Protein 7XFS (pdb70)

Nearest PDB structures (foldseek):
  7xfs-assembly1_B  TM=1.002E+00  e=1.766E-18  Pseudomonas aeruginosa PAO1
  7w6z-assembly1_A  TM=8.755E-01  e=2.938E-05  Kangiella koreensis DSM 16069
  3id4-assembly1_A  TM=7.770E-01  e=7.722E-06  Escherichia coli K-12
  6al0-assembly1_A  TM=6.757E-01  e=2.245E-04  Aquifex aeolicus VF5
  4c2h-assembly1_B  TM=8.148E-01  e=2.430E-03  Bacillus subtilis subsp. subtilis str. 168

Secondary structure (DSSP, 8-state):
----BEEEE-TTSHHHHTT--TTPEEEEETTEE-SSHHHHHHHHHTTTT--EEEEEEEE-TTS--EEEEEEEESSTTTT-SS--HHHHTTEEE---/----BEEEE-TTSHHHHTT--TTPEEEEETTEE-SSHHHHHHHHHTTTT--EEEEEEEE-TTS--EEEEEEEESSTTTT-SS--HHHHTTEEE---

Radius of gyration: 17.91 Å; Cα contacts (8 Å, |Δi|>4): 426; chains: 2; bounding box: 36×48×32 Å

Solvent-accessible surface area: 10207 Å² total; per-residue (Å²): 105,81,140,0,33,2,18,42,30,49,120,150,18,62,0,35,142,21,35,5,96,46,19,3,25,4,51,17,0,44,56,79,114,14,61,3,30,60,8,2,25,42,16,3,27,151,47,44,28,78,74,21,57,0,68,4,96,0,42,48,129,94,43,133,94,55,34,59,26,84,0,142,0,125,22,10,46,153,69,106,103,29,8,70,10,21,55,40,5,14,10,127,38,118,197,134,112,98,155,2,25,2,29,40,30,21,116,139,18,41,0,37,133,19,30,3,97,62,22,6,27,4,40,8,0,45,60,77,113,10,87,0,11,55,7,2,26,41,15,2,29,153,45,47,33,76,80,38,74,0,67,3,87,0,45,66,180,88,45,129,86,64,38,72,25,84,0,148,5,103,20,10,31,158,77,91,105,37,5,73,8,22,55,42,5,6,6,119,31,134,158,144

B-factor: mean 22.98, std 9.61, range [12.77, 62.47]

Sequence (192 aa):
SVRPVIGSVAPESLAAQAGLEAGQELLAVDGEPVTGWNGVNLQLVRRLGESGTLEVRVQEKGSNVDSTHQVRLDGWLKGEDNPDPIASLGIRPWRPSVRPVIGSVAPESLAAQAGLEAGQELLAVDGEPVTGWNGVNLQLVRRLGESGTLEVRVQEKGSNVDSTHQVRLDGWLKGEDNPDPIASLGIRPWRP

Foldseek 3Di:
DQFWFFQAFAPPFLCVVQPHGGQWTWQAKPPHGDGYVVVVVVSQVVQQQHFDWIWTWTAHHPDRDIDITTRTDDRHNPPPPDDDRQVNRRTDTDDD/DPFWFFQAFAPPFLCVVQPHGGQKTWQDKPPHGDGDVVVVVVSQVVQQQHFDWIWTWIDHHPDRDIDITTRTDDRHNPPPPDDDRCVNRRTDTDDD

InterPro domains:
  IPR001478 PDZ domain [SM00228] (114-186)
  IPR001478 PDZ domain [SM00228] (211-280)
  IPR004387 Peptidase M50, putative membrane-associated zinc metallopeptidase [PTHR42837] (216-450)
  IPR004387 Peptidase M50, putative membrane-associated zinc metallopeptidase [TIGR00054] (2-450)
  IPR008915 Peptidase M50 [PF02163] (10-436)
  IPR036034 PDZ superfamily [G3DSA:2.30.42.10] (125-220)
  IPR036034 PDZ superfamily [G3DSA:2.30.42.10] (221-306)
  IPR036034 PDZ superfamily [SSF50156] (87-181)
  IPR036034 PDZ superfamily [SSF50156] (208-290)
  IPR041489 PDZ domain 6 [PF17820] (129-159)
  IPR041489 PDZ domain 6 [PF17820] (228-278)

Structure (mmCIF, N/CA/C/O backbone):
data_7XFS
#
_entry.id   7XFS
#
_cell.length_a   34.640
_cell.length_b   49.466
_cell.length_c   100.245
_cell.angle_alpha   90.000
_cell.angle_beta   90.000
_cell.angle_gamma   90.000
#
_symmetry.space_group_name_H-M   'P 21 2 21'
#
loop_
_entity.id
_entity.type
_entity.pdbx_description
1 polymer 'Putative zinc metalloprotease PA3649'
2 water water
#
loop_
_atom_site.group_PDB
_atom_site.id
_atom_site.type_symbol
_atom_site.label_atom_id
_atom_site.label_alt_id
_atom_site.label_comp_id
_atom_site.label_asym_id
_atom_site.label_entity_id
_atom_site.label_seq_id
_atom_site.pdbx_PDB_ins_code
_atom_site.Cartn_x
_atom_site.Cartn_y
_atom_site.Cartn_z
_atom_site.occupancy
_atom_site.B_iso_or_equiv
_atom_site.auth_seq_id
_atom_site.auth_comp_id
_atom_site.auth_asym_id
_atom_site.auth_atom_id
_atom_site.pdbx_PDB_model_num
ATOM 1 N N . SER A 1 1 ? 25.29377 7.28712 27.12053 1.000 36.27589 125 SER A N 1
ATOM 2 C CA . SER A 1 1 ? 23.91979 7.46120 27.66110 1.000 35.10742 125 SER A CA 1
ATOM 3 C C . SER A 1 1 ? 23.21729 8.62085 26.96292 1.000 30.83939 125 SER A C 1
ATOM 4 O O . SER A 1 1 ? 23.86886 9.59033 26.56081 1.000 31.59333 125 SER A O 1
ATOM 14 N N . VAL A 1 2 ? 21.89695 8.51730 26.80840 1.000 24.53110 126 VAL A N 1
ATOM 15 C CA . VAL A 1 2 ? 21.11654 9.62113 26.26088 1.000 20.09154 126 VAL A CA 1
ATOM 16 C C . VAL A 1 2 ? 21.12105 10.74325 27.28303 1.000 18.54089 126 VAL A C 1
ATOM 17 O O . VAL A 1 2 ? 20.67145 10.57449 28.42619 1.000 19.67072 126 VAL A O 1
ATOM 30 N N . ARG A 1 3 ? 21.64975 11.88424 26.89165 1.000 18.10300 127 ARG A N 1
ATOM 31 C CA . ARG A 1 3 ? 21.74278 12.98602 27.82886 1.000 18.77026 127 ARG A CA 1
ATOM 32 C C . ARG A 1 3 ? 20.35127 13.43128 28.25810 1.000 17.03876 127 ARG A C 1
ATOM 33 O O . ARG A 1 3 ? 19.42221 13.45982 27.43142 1.000 17.77964 127 ARG A O 1
ATOM 54 N N . PRO A 1 4 ? 20.17278 13.79528 29.54464 1.000 16.17205 128 PRO A N 1
ATOM 55 C CA . PRO A 1 4 ? 18.83930 14.10320 30.07521 1.000 15.52686 128 PRO A CA 1
ATOM 56 C C . PRO A 1 4 ? 18.40891 15.52289 29.75013 1.000 15.21142 128 PRO A C 1
ATOM 57 O O . PRO A 1 4 ? 18.70570 16.46128 30.48469 1.000 16.52723 128 PRO A O 1
ATOM 68 N N . VAL A 1 5 ? 17.70074 15.66339 28.64833 1.000 14.83810 129 VAL A N 1
ATOM 69 C CA . VAL A 1 5 ? 17.18250 16.93489 28.18147 1.000 14.89272 129 VAL A CA 1
ATOM 70 C C . VAL A 1 5 ? 15.69087 16.96905 28.47743 1.000 14.67475 129 VAL A C 1
ATOM 71 O O . VAL A 1 5 ? 14.98239 15.97051 28.32280 1.000 15.00501 129 VAL A O 1
ATOM 84 N N . ILE A 1 6 ? 15.21159 18.12143 28.92424 1.000 14.54655 130 ILE A N 1
ATOM 85 C CA . ILE A 1 6 ? 13.79654 18.31074 29.18307 1.000 14.33981 130 ILE A CA 1
ATOM 86 C C . ILE A 1 6 ? 13.06344 18.41565 27.85168 1.000 14.73877 130 ILE A C 1
ATOM 87 O O . ILE A 1 6 ? 13.36677 19.28705 27.03286 1.000 15.60983 130 ILE A O 1
ATOM 103 N N . GLY A 1 7 ? 12.06762 17.55522 27.65017 1.000 15.57290 131 GLY A N 1
ATOM 104 C CA . GLY A 1 7 ? 11.22481 17.60929 26.46896 1.000 16.37915 131 GLY A CA 1
ATOM 105 C C . GLY A 1 7 ? 10.12221 18.63487 26.57926 1.000 17.09188 131 GLY A C 1
ATOM 106 O O . GLY A 1 7 ? 9.91916 19.45296 25.67598 1.000 19.35047 131 GLY A O 1
ATOM 110 N N . SER A 1 8 ? 9.40610 18.60237 27.69275 1.000 16.17960 132 SER A N 1
ATOM 111 C CA . SER A 1 8 ? 8.32552 19.53389 27.94787 1.000 16.92587 132 SER A CA 1
ATOM 112 C C . SER A 1 8 ? 8.19326 19.77002 29.43638 1.000 15.76403 132 SER A C 1
ATOM 113 O O . SER A 1 8 ? 8.55019 18.91977 30.25394 1.000 15.96194 132 SER A O 1
ATOM 121 N N . VAL A 1 9 ? 7.67280 20.94731 29.76456 1.000 16.00292 133 VAL A N 1
ATOM 122 C CA . VAL A 1 9 ? 7.37917 21.36078 31.12557 1.000 16.69622 133 VAL A CA 1
ATOM 123 C C . VAL A 1 9 ? 5.93382 21.82778 31.16202 1.000 17.61800 133 VAL A C 1
ATOM 124 O O . VAL A 1 9 ? 5.57146 22.78097 30.46354 1.000 19.36737 133 VAL A O 1
ATOM 137 N N . ALA A 1 10 ? 5.11717 21.17555 31.97816 1.000 18.46824 134 ALA A N 1
ATOM 138 C CA . ALA A 1 10 ? 3.71283 21.53419 32.06503 1.000 19.68623 134 ALA A CA 1
ATOM 139 C C . ALA A 1 10 ? 3.55899 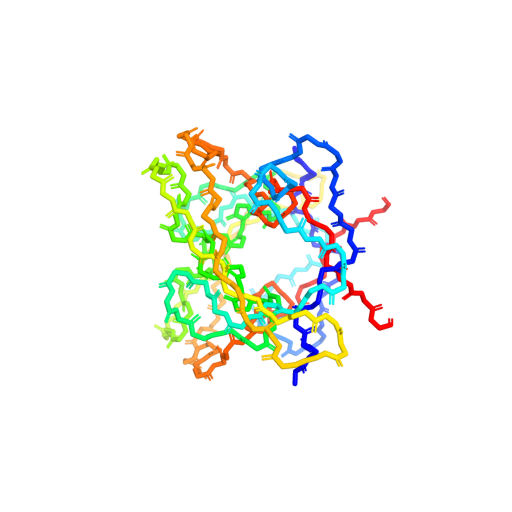22.91160 32.70608 1.000 20.41324 134 ALA A C 1
ATOM 140 O O . ALA A 1 10 ? 4.22376 23.22030 33.69929 1.000 18.97675 134 ALA A O 1
ATOM 147 N N . PRO A 1 11 ? 2.69712 23.76671 32.16406 1.000 25.33231 135 PRO A N 1
ATOM 148 C CA . PRO A 1 11 ? 2.46553 25.07229 32.79169 1.000 27.19539 135 PRO A CA 1
ATOM 149 C C . PRO A 1 11 ? 2.06466 24.93910 34.25643 1.000 25.45211 135 PRO A C 1
ATOM 150 O O . PRO A 1 11 ? 1.32841 24.02887 34.64202 1.000 24.58970 135 PRO A O 1
ATOM 161 N N . GLU A 1 12 ? 2.58494 25.84997 35.08056 1.000 25.41946 136 GLU A N 1
ATOM 162 C CA . GLU A 1 12 ? 2.30328 25.95327 36.51260 1.000 25.16884 136 GLU A CA 1
ATOM 163 C C . GLU A 1 12 ? 2.80807 24.76749 37.32727 1.000 21.75694 136 GLU A C 1
ATOM 164 O O . GLU A 1 12 ? 2.51776 24.68013 38.52708 1.000 22.68296 136 GLU A O 1
ATOM 176 N N . SER A 1 13 ? 3.61471 23.89527 36.73406 1.000 17.97767 137 SER A N 1
ATOM 177 C CA . SER A 1 13 ? 4.17110 22.76502 37.45182 1.000 16.12879 137 SER A CA 1
ATOM 178 C C . SER A 1 13 ? 5.29673 23.21529 38.37895 1.000 15.87725 137 SER A C 1
ATOM 179 O O . SER A 1 13 ? 5.77733 24.34196 38.32209 1.000 16.47629 137 SER A O 1
ATOM 187 N N . LEU A 1 14 ? 5.73546 22.29174 39.23394 1.000 15.64742 138 LEU A N 1
ATOM 188 C CA . LEU A 1 14 ? 6.86365 22.57864 40.11133 1.000 15.75012 138 LEU A CA 1
ATOM 189 C C . LEU A 1 14 ? 8.08288 22.96958 39.28954 1.000 15.35189 138 LEU A C 1
ATOM 190 O O . LEU A 1 14 ? 8.81218 23.90099 39.64834 1.000 15.46307 138 LEU A O 1
ATOM 206 N N . ALA A 1 15 ? 8.32846 22.25357 38.18976 1.000 14.95677 139 ALA A N 1
ATOM 207 C CA . ALA A 1 15 ? 9.46117 22.58089 37.33298 1.000 15.08637 139 ALA A CA 1
ATOM 208 C C . ALA A 1 15 ? 9.29202 23.94964 36.68796 1.000 14.64058 139 ALA A C 1
ATOM 209 O O . ALA A 1 15 ? 10.24028 24.73249 36.64664 1.000 15.08751 139 ALA A O 1
ATOM 216 N N . ALA A 1 16 ? 8.10500 24.25888 36.17454 1.000 14.86211 140 ALA A N 1
ATOM 217 C CA . ALA A 1 16 ? 7.89307 25.55882 35.54843 1.000 15.41257 140 ALA A CA 1
ATOM 218 C C . ALA A 1 16 ? 8.12953 26.67861 36.54346 1.000 15.29084 140 ALA A C 1
ATOM 219 O O . ALA A 1 16 ? 8.78989 27.67866 36.23232 1.000 15.51955 140 ALA A O 1
ATOM 226 N N . GLN A 1 17 ? 7.58597 26.52839 37.75354 1.000 15.54249 141 GLN A N 1
ATOM 227 C CA . GLN A 1 17 ? 7.69613 27.58634 38.74656 1.000 16.36265 141 GLN A CA 1
ATOM 228 C C . GLN A 1 17 ? 9.12218 27.79195 39.19577 1.000 15.64682 141 GLN A C 1
ATOM 229 O O . GLN A 1 17 ? 9.45898 28.88364 39.65154 1.000 16.55721 141 GLN A O 1
ATOM 243 N N . ALA A 1 18 ? 9.96498 26.78376 39.03585 1.000 15.15186 142 ALA A N 1
ATOM 244 C CA . ALA A 1 18 ? 11.37393 26.87717 39.36547 1.000 15.29017 142 ALA A CA 1
ATOM 245 C C . ALA A 1 18 ? 12.23281 27.37421 38.21002 1.000 14.98286 142 ALA A C 1
ATOM 246 O O . ALA A 1 18 ? 13.45337 27.46999 38.37351 1.000 16.07383 142 ALA A O 1
ATOM 253 N N . GLY A 1 19 ? 11.64223 27.67727 37.05774 1.000 14.38516 143 GLY A N 1
ATOM 254 C CA . GLY A 1 19 ? 12.39734 28.17292 35.92835 1.000 15.35103 143 GLY A CA 1
ATOM 255 C C . GLY A 1 19 ? 12.98352 27.12949 35.01185 1.000 15.28976 143 GLY A C 1
ATOM 256 O O . GLY A 1 19 ? 13.78954 27.47977 34.14355 1.000 16.27961 143 GLY A O 1
ATOM 260 N N . LEU A 1 20 ? 12.62106 25.86531 35.17425 1.000 14.43471 144 LEU A N 1
ATOM 261 C CA . LEU A 1 20 ? 13.09605 24.85064 34.25650 1.000 14.58754 144 LEU A CA 1
ATOM 262 C C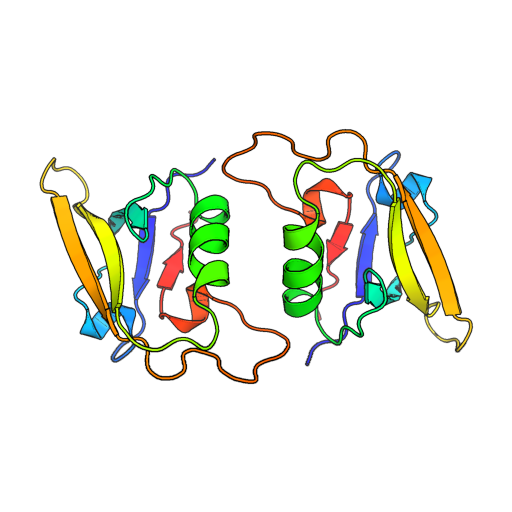 . LEU A 1 20 ? 12.29515 24.91248 32.96215 1.000 15.43911 144 LEU A C 1
ATOM 263 O O . LEU A 1 20 ? 11.11286 25.26822 32.96518 1.000 16.44313 144 LEU A O 1
ATOM 279 N N . GLU A 1 21 ? 12.97139 24.61856 31.85060 1.000 15.19852 145 GLU A N 1
ATOM 280 C CA . GLU A 1 21 ? 12.40342 24.82310 30.53081 1.000 16.15088 145 GLU A CA 1
ATOM 281 C C . GLU A 1 21 ? 12.78418 23.69794 29.58394 1.000 15.35780 145 GLU A C 1
ATOM 282 O O . GLU A 1 21 ? 13.85277 23.09720 29.68862 1.000 15.61121 145 GLU A O 1
ATOM 294 N N . ALA A 1 22 ? 11.91553 23.46373 28.61314 1.000 16.92143 146 ALA A N 1
ATOM 295 C CA . ALA A 1 22 ? 12.23810 22.53161 27.55193 1.000 17.33200 146 ALA A CA 1
ATOM 296 C C . ALA A 1 22 ? 13.55582 22.91907 26.89388 1.000 17.14307 146 ALA A C 1
ATOM 297 O O . ALA A 1 22 ? 13.82036 24.09631 26.62787 1.000 20.00243 146 ALA A O 1
ATOM 304 N N . GLY A 1 23 ? 14.36790 21.92128 26.59333 1.000 16.62649 147 GLY A N 1
ATOM 305 C CA . GLY A 1 23 ? 15.63229 22.12041 25.94027 1.000 17.31321 147 GLY A CA 1
ATOM 306 C C . GLY A 1 23 ? 16.81016 22.19326 26.88241 1.000 16.65376 147 GLY A C 1
ATOM 307 O O . GLY A 1 23 ? 17.94771 22.02935 26.44168 1.000 18.26102 147 GLY A O 1
ATOM 311 N N . GLN A 1 24 ? 16.57609 22.43051 28.16154 1.000 15.65984 148 GLN A N 1
ATOM 312 C CA . GLN A 1 24 ? 17.66994 22.42090 29.11943 1.000 15.15581 148 GLN A CA 1
ATOM 313 C C . GLN A 1 24 ? 18.12298 20.98753 29.35908 1.000 14.68702 148 GLN A C 1
ATOM 314 O O . GLN A 1 24 ? 17.31809 20.05629 29.38283 1.000 15.75171 148 GLN A O 1
ATOM 328 N N . GLU A 1 25 ? 19.42070 20.82882 29.54599 1.000 14.85344 149 GLU A N 1
ATOM 329 C CA . GLU A 1 25 ? 20.04537 19.56033 29.86233 1.000 15.09640 149 GLU A CA 1
ATOM 330 C C . GLU A 1 25 ? 20.38859 19.50859 31.34314 1.000 14.55293 149 GLU A C 1
ATOM 331 O O . GLU A 1 25 ? 21.12604 20.35561 31.85054 1.000 15.58987 149 GLU A O 1
ATOM 343 N N . LEU A 1 26 ? 19.88896 18.49730 32.03090 1.000 14.02860 150 LEU A N 1
ATOM 344 C CA . LEU A 1 26 ? 20.24997 18.32806 33.42848 1.000 14.16148 150 LEU A CA 1
ATOM 345 C C . LEU A 1 26 ? 21.70132 17.88849 33.54827 1.000 14.23711 150 LEU A C 1
ATOM 346 O O . LEU A 1 26 ? 22.16156 16.99956 32.82497 1.000 15.49437 150 LEU A O 1
ATOM 362 N N . LEU A 1 27 ? 22.40650 18.51824 34.48764 1.000 14.38253 151 LEU A N 1
ATOM 363 C CA . LEU A 1 27 ? 23.77728 18.17619 34.81217 1.000 15.13776 151 LEU A CA 1
ATOM 364 C C . LEU A 1 27 ? 23.93806 17.55003 36.17717 1.000 14.61614 151 LEU A C 1
ATOM 365 O O . LEU A 1 27 ? 24.82255 16.70742 36.35710 1.000 14.93616 151 LEU A O 1
ATOM 381 N N . ALA A 1 28 ? 23.12977 17.96384 37.14901 1.000 14.30358 152 ALA A N 1
ATOM 382 C CA . ALA A 1 28 ? 23.25487 17.43768 38.49532 1.000 14.46722 152 ALA A CA 1
ATOM 383 C C . ALA A 1 28 ? 21.92111 17.60851 39.19343 1.000 14.03385 152 ALA A C 1
ATOM 384 O O . ALA A 1 28 ? 21.16525 18.53307 38.89956 1.000 15.23755 152 ALA A O 1
ATOM 391 N N . VAL A 1 29 ? 21.65246 16.70818 40.12355 1.000 13.69437 153 VAL A N 1
ATOM 392 C CA . VAL A 1 29 ? 20.46489 16.79323 40.96594 1.000 13.80588 153 VAL A CA 1
ATOM 393 C C . VAL A 1 29 ? 20.90726 16.63503 42.40708 1.000 13.50525 153 VAL A C 1
ATOM 394 O O . VAL A 1 29 ? 21.57338 15.66177 42.74378 1.000 14.21913 153 VAL A O 1
ATOM 407 N N . ASP A 1 30 ? 20.58414 17.60999 43.24800 1.000 13.70207 154 ASP A N 1
ATOM 408 C CA . ASP A 1 30 ? 20.98074 17.58946 44.65310 1.000 14.61485 154 ASP A CA 1
ATOM 409 C C . ASP A 1 30 ? 22.48758 17.39271 44.78471 1.000 14.55264 154 ASP A C 1
ATOM 410 O O . ASP A 1 30 ? 22.98085 16.73079 45.69558 1.000 15.10731 154 ASP A O 1
ATOM 419 N N . GLY A 1 31 ? 23.22299 18.03229 43.86848 1.000 15.26402 155 GLY A N 1
ATOM 420 C CA . GLY A 1 31 ? 24.65270 18.08469 43.93940 1.000 16.02672 155 GLY A CA 1
ATOM 421 C C . GLY A 1 31 ? 25.37167 16.93519 43.28384 1.000 17.53168 155 GLY A C 1
ATOM 422 O O . GLY A 1 31 ? 26.59807 16.99812 43.15385 1.000 21.61661 155 GLY A O 1
ATOM 426 N N . GLU A 1 32 ? 24.66437 15.90482 42.84564 1.000 16.19304 156 GLU A N 1
ATOM 427 C CA . GLU A 1 32 ? 25.30055 14.74156 42.27186 1.000 17.42837 156 GLU A CA 1
ATOM 428 C C . GLU A 1 32 ? 25.12510 14.70769 40.76872 1.000 16.08010 156 GLU A C 1
ATOM 429 O O . GLU A 1 32 ? 24.02439 14.93985 40.25149 1.000 15.17304 156 GLU A O 1
ATOM 441 N N . PRO A 1 33 ? 26.19877 14.44012 40.03873 1.000 16.46314 157 PRO A N 1
ATOM 442 C CA . PRO A 1 33 ? 26.12618 14.48715 38.58056 1.000 16.57835 157 PRO A CA 1
ATOM 443 C C . PRO A 1 33 ? 25.17447 13.43577 38.04655 1.000 15.77282 157 PRO A C 1
ATOM 444 O O . PRO A 1 33 ? 25.09383 12.31817 38.56140 1.000 16.68470 157 PRO A O 1
ATOM 455 N N . VAL A 1 34 ? 24.48629 13.80315 36.97972 1.000 15.29716 158 VAL A N 1
ATOM 456 C CA . VAL A 1 34 ? 23.62417 12.89222 36.25442 1.000 15.67748 158 VAL A CA 1
ATOM 457 C C . VAL A 1 34 ? 23.99948 12.93152 34.78386 1.000 15.93461 158 VAL A C 1
ATOM 458 O O . VAL A 1 34 ? 24.42374 13.96092 34.25212 1.000 17.23560 158 VAL A O 1
ATOM 471 N N . THR A 1 35 ? 23.84436 11.78034 34.13713 1.000 14.78435 159 THR A N 1
ATOM 472 C CA . THR A 1 35 ? 24.11855 11.63448 32.72072 1.000 14.94413 159 THR A CA 1
ATOM 473 C C . THR A 1 35 ? 22.97788 10.96998 31.96711 1.000 14.98962 159 THR A C 1
ATOM 474 O O . THR A 1 35 ? 23.11737 10.71558 30.76827 1.000 15.45613 159 THR A O 1
ATOM 485 N N . GLY A 1 36 ? 21.85777 10.69946 32.63107 1.000 14.73227 160 GLY A N 1
ATOM 486 C CA . GLY A 1 36 ? 20.68334 10.14239 31.99462 1.000 14.07990 160 GLY A CA 1
ATOM 487 C C . GLY A 1 36 ? 19.49935 10.27413 32.91870 1.000 13.79989 160 GLY A C 1
ATOM 488 O O . GLY A 1 36 ? 19.65457 10.51187 34.12003 1.000 13.84452 160 GLY A O 1
ATOM 492 N N . TRP A 1 37 ? 18.30258 10.12899 32.34714 1.000 14.04491 161 TRP A N 1
ATOM 493 C CA . TRP A 1 37 ? 17.08261 10.26185 33.13895 1.000 13.52523 161 TRP A CA 1
ATOM 494 C C . TRP A 1 37 ? 16.95827 9.16056 34.18103 1.000 13.64134 161 TRP A C 1
ATOM 495 O O . TRP A 1 37 ? 16.35936 9.38556 35.23419 1.000 13.87850 161 TRP A O 1
ATOM 516 N N . ASN A 1 38 ? 17.52111 7.98006 33.92810 1.000 13.82006 162 ASN A N 1
ATOM 517 C CA . ASN A 1 38 ? 17.45055 6.93076 34.93919 1.000 14.00756 162 ASN A CA 1
ATOM 518 C C . ASN A 1 38 ? 18.23068 7.31989 36.18812 1.000 13.67553 162 ASN A C 1
ATOM 519 O O . ASN A 1 38 ? 17.77420 7.07257 37.30799 1.000 14.40909 162 ASN A O 1
ATOM 530 N N . GLY A 1 39 ? 19.39475 7.94297 36.01757 1.000 13.67469 163 GLY A N 1
ATOM 531 C CA . GLY A 1 39 ? 20.13158 8.42670 37.17051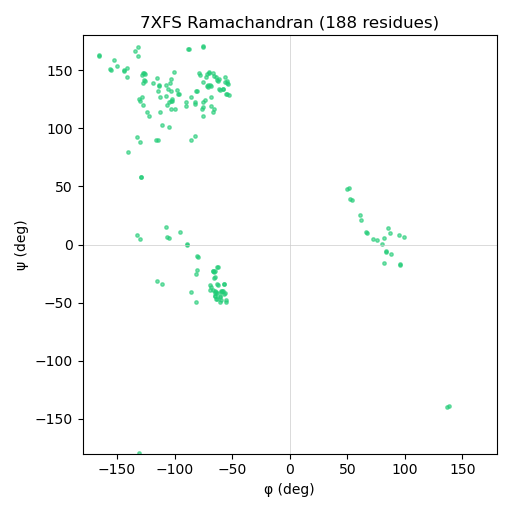 1.000 13.84152 163 GLY A CA 1
ATOM 532 C C . GLY A 1 39 ? 19.45047 9.59858 37.84385 1.000 13.57131 163 GLY A C 1
ATOM 533 O O . GLY A 1 39 ? 19.51942 9.74382 39.06776 1.000 14.24306 163 GLY A O 1
ATOM 537 N N . VAL A 1 40 ? 18.79961 10.46398 37.06306 1.000 13.23598 164 VAL A N 1
ATOM 538 C CA . VAL A 1 40 ? 17.96989 11.50702 37.65272 1.000 13.08900 164 VAL A CA 1
ATOM 539 C C . VAL A 1 40 ? 16.93895 10.87750 38.57840 1.000 13.37025 164 VAL A C 1
ATOM 540 O O . VAL A 1 40 ? 16.73321 11.34366 39.70303 1.000 13.50762 164 VAL A O 1
ATOM 553 N N . ASN A 1 41 ? 16.25962 9.83720 38.10727 1.000 13.27414 165 ASN A N 1
ATOM 554 C CA . ASN A 1 41 ? 15.21134 9.23037 38.91343 1.000 13.55616 165 ASN A CA 1
ATOM 555 C C . ASN A 1 41 ? 15.75049 8.72622 40.24022 1.000 13.97723 165 ASN A C 1
ATOM 556 O O . ASN A 1 41 ? 15.09423 8.88272 41.27622 1.000 14.17880 165 ASN A O 1
ATOM 567 N N . LEU A 1 42 ? 16.94491 8.12930 40.25110 1.000 14.00495 166 LEU A N 1
ATOM 568 C CA . LEU A 1 42 ? 17.50306 7.66060 41.51725 1.000 14.25525 166 LEU A CA 1
ATOM 569 C C . LEU A 1 42 ? 17.67735 8.80690 42.50454 1.000 14.20609 166 LEU A C 1
ATOM 570 O O . LEU A 1 42 ? 17.45238 8.64011 43.70472 1.000 15.95128 166 LEU A O 1
ATOM 586 N N . GLN A 1 43 ? 18.11157 9.97220 42.02576 1.000 13.45473 167 GLN A N 1
ATOM 587 C CA . GLN A 1 43 ? 18.24664 11.11375 42.92175 1.000 13.78906 167 GLN A CA 1
ATOM 588 C C . GLN A 1 43 ? 16.88533 11.62228 43.39208 1.000 13.67909 167 GLN A C 1
ATOM 589 O O . GLN A 1 43 ? 16.72615 11.99389 44.56073 1.000 14.76910 167 GLN A O 1
ATOM 603 N N . LEU A 1 44 ? 15.87905 11.63617 42.50522 1.000 13.49770 168 LEU A N 1
ATOM 604 C CA . LEU A 1 44 ? 14.55426 12.10632 42.89788 1.000 13.36136 168 LEU A CA 1
ATOM 605 C C . LEU A 1 44 ? 13.93790 11.23461 43.97741 1.000 13.36482 168 LEU A C 1
ATOM 606 O O . LEU A 1 44 ? 13.32310 11.74849 44.91033 1.000 14.07896 168 LEU A O 1
ATOM 622 N N . VAL A 1 45 ? 14.08612 9.91143 43.85636 1.000 13.68840 169 VAL A N 1
ATOM 623 C CA . VAL A 1 45 ? 13.46981 8.99380 44.80834 1.000 14.72017 169 VAL A CA 1
ATOM 624 C C . VAL A 1 45 ? 13.90787 9.29049 46.22974 1.000 14.91668 169 VAL A C 1
ATOM 625 O O . VAL A 1 45 ? 13.12690 9.10942 47.17774 1.000 15.63466 169 VAL A O 1
ATOM 638 N N . ARG A 1 46 ? 15.14833 9.74198 46.40515 1.000 14.45877 170 ARG A N 1
ATOM 639 C CA . ARG A 1 46 ? 15.68468 10.00472 47.73171 1.000 14.88386 170 ARG A CA 1
ATOM 640 C C . ARG A 1 46 ? 14.93617 11.09927 48.46184 1.000 14.96654 170 ARG A C 1
ATOM 641 O O . ARG A 1 46 ? 15.04162 11.18307 49.68903 1.000 16.58286 170 ARG A O 1
ATOM 662 N N . ARG A 1 47 ? 14.19628 11.94636 47.74744 1.000 14.27960 171 ARG A N 1
ATOM 663 C CA . ARG A 1 47 ? 13.51537 13.08277 48.35019 1.000 14.56914 171 ARG A CA 1
ATOM 664 C C . ARG A 1 47 ? 12.00959 12.87954 48.48917 1.000 14.25393 171 ARG A C 1
ATOM 665 O O . ARG A 1 47 ? 11.30997 13.80705 48.89434 1.000 14.43589 171 ARG A O 1
ATOM 686 N N . LEU A 1 48 ? 11.48880 11.69940 48.17358 1.000 14.69176 172 LEU A N 1
ATOM 687 C CA . LEU A 1 48 ? 10.04880 11.49700 48.21308 1.000 14.93892 172 LEU A CA 1
ATOM 688 C C . LEU A 1 48 ? 9.49794 11.79249 49.60622 1.000 15.02260 172 LEU A C 1
ATOM 689 O O . LEU A 1 48 ? 10.03407 11.33791 50.62482 1.000 15.89419 172 LEU A O 1
ATOM 705 N N . GLY A 1 49 ? 8.40064 12.54457 49.63832 1.000 15.00718 173 GLY A N 1
ATOM 706 C CA . GLY A 1 49 ? 7.73892 12.91620 50.86715 1.000 16.04854 173 GLY A CA 1
ATOM 707 C C . GLY A 1 49 ? 8.31599 14.12040 51.57741 1.000 15.43883 173 GLY A C 1
ATOM 708 O O . GLY A 1 49 ? 7.73449 14.56759 52.57418 1.000 16.99910 173 GLY A O 1
ATOM 712 N N . GLU A 1 50 ? 9.42775 14.66037 51.10147 1.000 14.51211 174 GLU A N 1
ATOM 713 C CA . GLU A 1 50 ? 10.15586 15.67692 51.83435 1.000 14.43907 174 GLU A CA 1
ATOM 714 C C . GLU A 1 50 ? 9.66230 17.07722 51.51154 1.000 14.51669 174 GLU A C 1
ATOM 715 O O . GLU A 1 50 ? 8.87972 17.31514 50.58613 1.000 15.17860 174 GLU A O 1
ATOM 727 N N . SER A 1 51 ? 10.13754 18.00651 52.33338 1.000 14.98357 175 SER A N 1
ATOM 728 C CA . SER A 1 51 ? 9.96994 19.43554 52.11753 1.000 15.78683 175 SER A CA 1
ATOM 729 C C . SER A 1 51 ? 11.33385 20.10100 52.13800 1.000 15.63936 175 SER A C 1
ATOM 730 O O . SER A 1 51 ? 12.24007 19.68247 52.86676 1.000 17.56158 175 SER A O 1
ATOM 738 N N . GLY A 1 52 ? 11.45937 21.14265 51.33128 1.000 15.55118 176 GLY A N 1
ATOM 739 C CA . GLY A 1 52 ? 12.69798 21.86582 51.17386 1.000 16.26137 176 GLY A CA 1
ATOM 740 C C . GLY A 1 52 ? 12.88298 22.17507 49.70877 1.000 16.56068 176 GLY A C 1
ATOM 741 O O . GLY A 1 52 ? 11.92047 22.52945 49.01245 1.000 17.55457 176 GLY A O 1
ATOM 745 N N . THR A 1 53 ? 14.10604 22.03569 49.22748 1.000 17.21005 177 THR A N 1
ATOM 746 C CA . THR A 1 53 ? 14.41158 22.31615 47.83976 1.000 19.39335 177 THR A CA 1
ATOM 747 C C . THR A 1 53 ? 15.11731 21.14043 47.20350 1.000 17.48618 177 THR A C 1
ATOM 748 O O . THR A 1 53 ? 15.97603 20.49324 47.81589 1.000 17.51775 177 THR A O 1
ATOM 759 N N . LEU A 1 54 ? 14.71571 20.88190 45.97019 1.000 16.84098 178 LEU A N 1
ATOM 760 C CA . LEU A 1 54 ? 15.37859 19.95726 45.07900 1.000 16.01440 178 LEU A CA 1
ATOM 761 C C . LEU A 1 54 ? 16.23960 20.79975 44.14801 1.000 14.93743 178 LEU A C 1
ATOM 762 O O . LEU A 1 54 ? 15.72171 21.62532 43.39865 1.000 15.81695 178 LEU A O 1
ATOM 778 N N . GLU A 1 55 ? 17.54870 20.61080 44.21182 1.000 14.40688 179 GLU A N 1
ATOM 779 C CA . GLU A 1 55 ? 18.47580 21.43015 43.44406 1.000 15.45746 179 GLU A CA 1
ATOM 780 C C . GLU A 1 55 ? 18.69868 20.77389 42.09214 1.000 15.74636 179 GLU A C 1
ATOM 781 O O . GLU A 1 55 ? 19.18628 19.65079 42.02208 1.000 18.95925 179 GLU A O 1
ATOM 793 N N . VAL A 1 56 ? 18.36426 21.46814 41.02596 1.000 14.68882 180 VAL A N 1
ATOM 794 C CA . VAL A 1 56 ? 18.49850 20.93823 39.68315 1.000 14.68985 180 VAL A CA 1
ATOM 795 C C . VAL A 1 56 ? 19.39746 21.88621 38.91085 1.000 14.85414 180 VAL A C 1
ATOM 796 O O . VAL A 1 56 ? 19.01639 23.02456 38.62221 1.000 15.49296 180 VAL A O 1
ATOM 809 N N . ARG A 1 57 ? 20.59969 21.42680 38.58713 1.000 14.38818 181 ARG A N 1
ATOM 810 C CA . ARG A 1 57 ? 21.55507 22.20491 37.81510 1.000 15.16975 181 ARG A CA 1
ATOM 811 C C . ARG A 1 57 ? 21.44252 21.79894 36.35919 1.000 14.83030 181 ARG A C 1
ATOM 812 O O . ARG A 1 57 ? 21.46948 20.60746 36.04274 1.000 15.23432 181 ARG A O 1
ATOM 833 N N . VAL A 1 58 ? 21.30367 22.78702 35.47672 1.000 14.60556 182 VAL A N 1
ATOM 834 C CA . VAL A 1 58 ? 21.07892 22.55233 34.06138 1.000 15.40195 182 VAL A CA 1
ATOM 835 C C . VAL A 1 58 ? 22.02871 23.39461 33.23586 1.000 16.79269 182 VAL A C 1
ATOM 836 O O . VAL A 1 58 ? 22.58921 24.38679 33.69986 1.000 16.80304 182 VAL A O 1
ATOM 849 N N . GLN A 1 59 ? 22.16155 22.99614 31.97734 1.00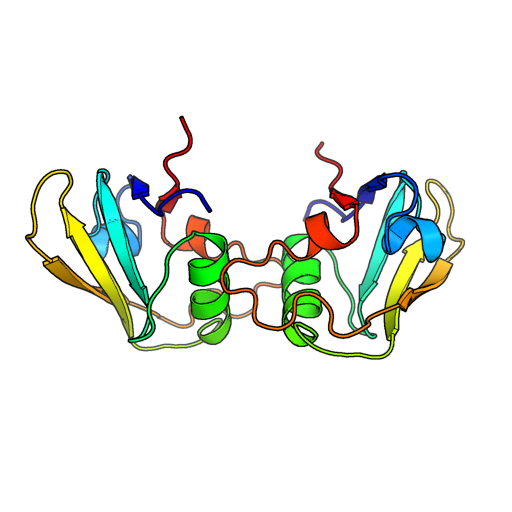0 18.47951 183 GLN A N 1
ATOM 850 C CA . GLN A 1 59 ? 22.83080 23.77738 30.95757 1.000 18.57073 183 GLN A CA 1
ATOM 851 C C . GLN A 1 59 ? 21.78556 24.20012 29.93957 1.000 17.65382 183 GLN A C 1
ATOM 852 O O . GLN A 1 59 ? 20.93803 23.39871 29.54428 1.000 17.09693 183 GLN A O 1
ATOM 866 N N . GLU A 1 60 ? 21.83845 25.45789 29.52405 1.000 20.13866 184 GLU A N 1
ATOM 867 C CA . GLU A 1 60 ? 20.93863 25.94716 28.48541 1.000 24.05721 184 GLU A CA 1
ATOM 868 C C . GLU A 1 60 ? 21.22541 25.27858 27.14614 1.000 24.24614 184 GLU A C 1
ATOM 869 O O . GLU A 1 60 ? 22.36114 24.94724 26.82856 1.000 22.89967 184 GLU A O 1
ATOM 881 N N . LYS A 1 61 ? 20.17895 25.08449 26.34223 1.000 26.98184 185 LYS A N 1
ATOM 882 C CA . LYS A 1 61 ? 20.37066 24.41238 25.06275 1.000 29.93355 185 LYS A CA 1
ATOM 883 C C . LYS A 1 61 ? 21.32474 25.21702 24.18683 1.000 29.04737 185 LYS A C 1
ATOM 884 O O . LYS A 1 61 ? 21.21715 26.44125 24.08710 1.000 30.82422 185 LYS A O 1
ATOM 903 N N . GLY A 1 62 ? 22.28442 24.52587 23.58624 1.000 29.35381 186 GLY A N 1
ATOM 904 C CA . GLY A 1 62 ? 23.19569 25.18018 22.68195 1.000 28.95424 186 GLY A CA 1
ATOM 905 C C . GLY A 1 62 ? 24.20386 26.09162 23.33291 1.000 25.49114 186 GLY A C 1
ATOM 906 O O . GLY A 1 62 ? 24.94990 26.75311 22.61424 1.000 23.92413 186 GLY A O 1
ATOM 910 N N . SER A 1 63 ? 24.26798 26.16499 24.66106 1.000 24.29820 187 SER A N 1
ATOM 911 C CA . SER A 1 63 ? 25.25228 27.03997 25.28633 1.000 23.43321 187 SER A CA 1
ATOM 912 C C . SER A 1 63 ? 26.01599 26.29552 26.37148 1.000 22.37415 187 SER A C 1
ATOM 913 O O . SER A 1 63 ? 25.79543 25.10671 26.60714 1.000 22.09924 187 SER A O 1
ATOM 921 N N . ASN A 1 64 ? 26.93389 27.01597 27.02727 1.000 22.74124 188 ASN A N 1
ATOM 922 C CA . ASN A 1 64 ? 27.57477 26.53677 28.24915 1.000 25.05371 188 ASN A CA 1
ATOM 923 C C . ASN A 1 64 ? 27.09502 27.27095 29.49581 1.000 24.59348 188 ASN A C 1
ATOM 924 O O . ASN A 1 64 ? 27.74867 27.19458 30.55088 1.000 26.38781 188 ASN A O 1
ATOM 935 N N . VAL A 1 65 ? 25.98800 27.99517 29.40901 1.000 24.83053 189 VAL A N 1
ATOM 936 C CA . VAL A 1 65 ? 25.46306 28.70297 30.56698 1.000 25.26607 189 VAL A CA 1
ATOM 937 C C . VAL A 1 65 ? 24.79250 27.67971 31.47328 1.000 23.68110 189 VAL A C 1
ATOM 938 O O . VAL A 1 65 ? 23.80479 27.04670 31.08827 1.000 23.74731 189 VAL A O 1
ATOM 951 N N . ASP A 1 66 ? 25.33545 27.51516 32.67739 1.000 22.77726 190 ASP A N 1
ATOM 952 C CA . ASP A 1 66 ? 24.76428 26.60782 33.65912 1.000 22.73459 190 ASP A CA 1
ATOM 953 C C . ASP A 1 66 ? 24.00939 27.43100 34.69404 1.000 22.51974 190 ASP A C 1
ATOM 954 O O . ASP A 1 66 ? 24.43332 28.53189 35.05866 1.000 24.00251 190 ASP A O 1
ATOM 963 N N . SER A 1 67 ? 22.88011 26.89725 35.15171 1.000 20.83953 191 SER A N 1
ATOM 964 C CA . SER A 1 67 ? 22.03600 27.55302 36.13741 1.000 20.84387 191 SER A CA 1
ATOM 965 C C . SER A 1 67 ? 21.49536 26.50721 37.09696 1.000 18.70081 191 SER A C 1
ATOM 966 O O . SER A 1 67 ? 21.19297 25.38185 36.69459 1.000 17.68623 191 SER A O 1
ATOM 974 N N . THR A 1 68 ? 21.37144 26.88616 38.36039 1.000 19.94421 192 THR A N 1
ATOM 975 C CA . THR A 1 68 ? 20.83826 25.99996 39.37665 1.000 19.99005 192 THR A CA 1
ATOM 976 C C . THR A 1 68 ? 19.45208 26.48071 39.75300 1.000 18.10190 192 THR A C 1
ATOM 977 O O . THR A 1 68 ? 19.26269 27.65302 40.09829 1.000 20.04205 192 THR A O 1
ATOM 988 N N . HIS A 1 69 ? 18.50117 25.56342 39.70412 1.000 15.89804 193 HIS A N 1
ATOM 989 C CA . HIS A 1 69 ? 17.10395 25.84486 39.95689 1.000 16.10512 193 HIS A CA 1
ATOM 990 C C . HIS A 1 69 ? 16.68633 25.13154 41.22188 1.000 16.90668 193 HIS A C 1
ATOM 991 O O . HIS A 1 69 ? 17.07829 23.99336 41.45773 1.000 19.16577 193 HIS A O 1
ATOM 1005 N N . GLN A 1 70 ? 15.92875 25.81831 42.04935 1.000 16.94851 194 GLN A N 1
ATOM 1006 C CA . GLN A 1 70 ? 15.47901 25.26784 43.32253 1.000 17.89424 194 GLN A CA 1
ATOM 1007 C C . GLN A 1 70 ? 14.00478 24.91116 43.16556 1.000 17.18500 194 GLN A C 1
ATOM 1008 O O . GLN A 1 70 ? 13.13429 25.77545 43.20968 1.000 19.34131 194 GLN A O 1
ATOM 1022 N N . VAL A 1 71 ? 13.72600 23.64116 42.96290 1.000 16.02017 195 VAL A N 1
ATOM 1023 C CA . VAL A 1 71 ? 12.35662 23.15848 42.85482 1.000 16.08532 195 VAL A CA 1
ATOM 1024 C C . VAL A 1 71 ? 11.80061 23.00136 44.26445 1.000 17.17135 195 VAL A C 1
ATOM 1025 O O . VAL A 1 71 ? 12.44918 22.42405 45.14991 1.000 18.03807 195 VAL A O 1
ATOM 1038 N N . ARG A 1 72 ? 10.59960 23.53203 44.47792 1.000 17.48878 196 ARG A N 1
ATOM 1039 C CA . ARG A 1 72 ? 10.00362 23.57044 45.80642 1.000 19.84804 196 ARG A CA 1
ATOM 1040 C C . ARG A 1 72 ? 9.34054 22.24290 46.14451 1.000 18.80314 196 ARG A C 1
ATOM 1041 O O . ARG A 1 72 ? 8.42045 21.80485 45.44540 1.000 21.64453 196 ARG A O 1
ATOM 1062 N N . LEU A 1 73 ? 9.79531 21.61805 47.22742 1.000 16.80101 197 LEU A N 1
ATOM 1063 C CA . LEU A 1 73 ? 9.19180 20.41106 47.76434 1.000 16.14640 197 LEU A CA 1
ATOM 1064 C C . LEU A 1 73 ? 8.35379 20.79105 48.97844 1.000 16.39751 197 LEU A C 1
ATOM 1065 O O . LEU A 1 73 ? 8.86025 21.38726 49.94184 1.000 16.38574 197 LEU A O 1
ATOM 1081 N N . ASP A 1 74 ? 7.07234 20.44311 48.93971 1.000 17.21846 198 ASP A N 1
ATOM 1082 C CA . ASP A 1 74 ? 6.16093 20.67585 50.06142 1.000 18.91444 198 ASP A CA 1
ATOM 1083 C C . ASP A 1 74 ? 5.41998 19.35481 50.25979 1.000 18.79993 198 ASP A C 1
ATOM 1084 O O . ASP A 1 74 ? 4.40127 19.10129 49.61346 1.000 20.17415 198 ASP A O 1
ATOM 1093 N N . GLY A 1 75 ? 5.94750 18.50926 51.14439 1.000 17.71355 199 GLY A N 1
ATOM 1094 C CA . GLY A 1 75 ? 5.39705 17.17883 51.31716 1.000 18.66249 199 GLY A CA 1
ATOM 1095 C C . GLY A 1 75 ? 5.23667 16.47951 49.98684 1.000 18.28218 199 GLY A C 1
ATOM 1096 O O . GLY A 1 75 ? 4.19632 15.88704 49.70742 1.000 18.92648 199 GLY A O 1
ATOM 1100 N N . TRP A 1 76 ? 6.28450 16.52509 49.17132 1.000 17.53644 200 TRP A N 1
ATOM 1101 C CA . TRP A 1 76 ? 6.19264 16.14538 47.76499 1.000 16.57207 200 TRP A CA 1
ATOM 1102 C C . TRP A 1 76 ? 5.91276 14.65740 47.60632 1.000 16.33552 200 TRP A C 1
ATOM 1103 O O . TRP A 1 76 ? 6.74375 13.82247 47.94956 1.000 17.03422 200 TRP A O 1
ATOM 1124 N N . LEU A 1 77 ? 4.73697 14.32783 47.07954 1.000 16.16552 201 LEU A N 1
ATOM 1125 C CA . LEU A 1 77 ? 4.30524 12.94492 46.86796 1.000 16.66268 201 LEU A CA 1
ATOM 1126 C C . LEU A 1 77 ? 4.22247 12.15798 48.17289 1.000 16.45061 201 LEU A C 1
ATOM 1127 O O . LEU A 1 77 ? 4.31408 10.92952 48.17485 1.000 16.47501 201 LEU A O 1
ATOM 1143 N N . LYS A 1 78 ? 4.01986 12.85285 49.28699 1.000 17.42698 202 LYS A N 1
ATOM 1144 C CA . LYS A 1 78 ? 3.99268 12.19673 50.58752 1.000 20.33140 202 LYS A CA 1
ATOM 1145 C C . LYS A 1 78 ? 2.95631 11.08323 50.60489 1.000 22.25792 202 LYS A C 1
ATOM 1146 O O . LYS A 1 78 ? 1.80942 11.28361 50.20493 1.000 24.23138 202 LYS A O 1
ATOM 1165 N N . GLY A 1 79 ? 3.37703 9.90240 51.05347 1.000 24.92080 203 GLY A N 1
ATOM 1166 C CA . GLY A 1 79 ? 2.48862 8.77007 51.21078 1.000 28.14655 203 GLY A CA 1
ATOM 1167 C C . GLY A 1 79 ? 2.20316 7.98654 49.94804 1.000 26.45705 203 GLY A C 1
ATOM 1168 O O . GLY A 1 79 ? 1.72414 6.84525 50.03953 1.000 30.02425 203 GLY A O 1
ATOM 1172 N N . GLU A 1 80 ? 2.48992 8.54682 48.77210 1.000 20.81399 204 GLU A N 1
ATOM 1173 C CA . GLU A 1 80 ? 2.06198 7.93140 47.52630 1.000 18.67208 204 GLU A CA 1
ATOM 1174 C C . GLU A 1 80 ? 2.79821 6.63670 47.28851 1.000 19.01332 204 GLU A C 1
ATOM 1175 O O . GLU A 1 80 ? 4.03348 6.59464 47.26083 1.000 19.89783 204 GLU A O 1
ATOM 1187 N N . ASP A 1 81 ? 2.03633 5.58649 47.05693 1.000 17.34851 205 ASP A N 1
ATOM 1188 C CA . ASP A 1 81 ? 2.65123 4.28990 46.88593 1.000 17.33543 205 ASP A CA 1
ATOM 1189 C C . ASP A 1 81 ? 3.21243 4.06069 45.49407 1.000 15.43523 205 ASP A C 1
ATOM 1190 O O . ASP A 1 81 ? 4.08885 3.20797 45.33863 1.000 15.91850 205 ASP A O 1
ATOM 1199 N N . ASN A 1 82 ? 2.73434 4.78933 44.48934 1.000 14.86119 206 ASN A N 1
ATOM 1200 C CA . ASN A 1 82 ? 3.14243 4.59111 43.10039 1.000 14.69168 206 ASN A CA 1
ATOM 1201 C C . ASN A 1 82 ? 3.55965 5.91167 42.47924 1.000 14.90412 206 ASN A C 1
ATOM 1202 O O . ASN A 1 82 ? 3.05010 6.31622 41.42936 1.000 15.24948 206 ASN A O 1
ATOM 1213 N N . PRO A 1 83 ? 4.54549 6.58842 43.06165 1.000 14.87975 207 PRO A N 1
ATOM 1214 C CA . PRO A 1 83 ? 4.93848 7.90038 42.54842 1.000 15.74462 207 PRO A CA 1
ATOM 1215 C C . PRO A 1 83 ? 5.66821 7.79222 41.21999 1.000 15.11507 207 PRO A C 1
ATOM 1216 O O . PRO A 1 83 ? 6.41828 6.85679 40.96879 1.000 15.13545 207 PRO A O 1
ATOM 1227 N N . ASP A 1 84 ? 5.46048 8.80129 40.37742 1.000 15.57900 208 ASP A N 1
ATOM 1228 C CA . ASP A 1 84 ? 6.17891 8.98272 39.11866 1.000 16.09002 208 ASP A CA 1
ATOM 1229 C C . ASP A 1 84 ? 6.98771 10.25163 39.29502 1.000 14.81573 208 ASP A C 1
ATOM 1230 O O . ASP A 1 84 ? 6.49405 11.35868 39.03283 1.000 15.34868 208 ASP A O 1
ATOM 1239 N N . PRO A 1 85 ? 8.21611 10.15189 39.78550 1.000 15.01712 209 PRO A N 1
ATOM 1240 C CA . PRO A 1 85 ? 8.89258 11.36822 40.24600 1.000 15.29020 209 PRO A CA 1
ATOM 1241 C C . PRO A 1 85 ? 9.08118 12.42260 39.17492 1.000 14.81565 209 PRO A C 1
ATOM 1242 O O . PRO A 1 85 ? 8.75704 13.59201 39.40997 1.000 15.32838 209 PRO A O 1
ATOM 1253 N N . ILE A 1 86 ? 9.60639 12.05839 38.00392 1.000 14.49910 210 ILE A N 1
ATOM 1254 C CA . ILE A 1 86 ? 9.86546 13.06711 36.98187 1.000 14.92623 210 ILE A CA 1
ATOM 1255 C C . ILE A 1 86 ? 8.55756 13.71451 36.52192 1.000 14.97374 210 ILE A C 1
ATOM 1256 O O . ILE A 1 86 ? 8.45464 14.94469 36.39746 1.000 15.23802 210 ILE A O 1
ATOM 1272 N N . ALA A 1 87 ? 7.54460 12.88977 36.23605 1.000 15.05071 211 ALA A N 1
ATOM 1273 C CA . ALA A 1 87 ? 6.27710 13.42884 35.75365 1.000 15.22258 211 ALA A CA 1
ATOM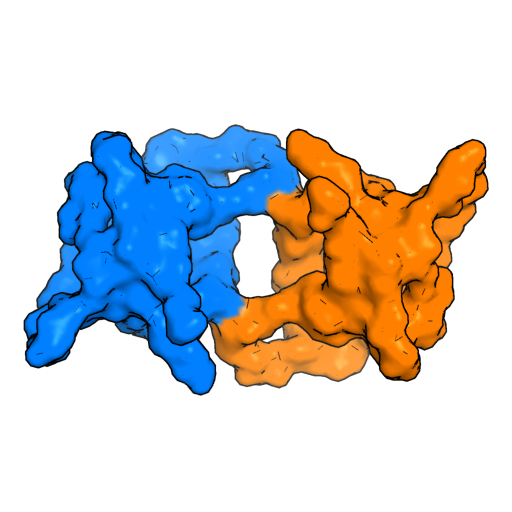 1274 C C . ALA A 1 87 ? 5.64024 14.34291 36.78968 1.000 14.70025 211 ALA A C 1
ATOM 1275 O O . ALA A 1 87 ? 4.99722 15.33557 36.43760 1.000 15.38412 211 ALA A O 1
ATOM 1282 N N . SER A 1 88 ? 5.80486 14.01956 38.07143 1.000 14.68861 212 SER A N 1
ATOM 1283 C CA . SER A 1 88 ? 5.17917 14.80742 39.11485 1.000 15.27917 212 SER A CA 1
ATOM 1284 C C . SER A 1 88 ? 5.73410 16.21714 39.16617 1.000 15.30125 212 SER A C 1
ATOM 1285 O O . SER A 1 88 ? 5.06018 17.11027 39.69771 1.000 16.35214 212 SER A O 1
ATOM 1293 N N . LEU A 1 89 ? 6.94799 16.43114 38.65217 1.000 15.17099 213 LEU A N 1
ATOM 1294 C CA . LEU A 1 89 ? 7.52484 17.76761 38.58641 1.000 15.44336 213 LEU A CA 1
ATOM 1295 C C . LEU A 1 89 ? 6.99873 18.55327 37.40282 1.000 14.95309 213 LEU A C 1
ATOM 1296 O O . LEU A 1 89 ? 7.29497 19.74424 37.28656 1.000 15.79442 213 LEU A O 1
ATOM 1312 N N . GLY A 1 90 ? 6.28093 17.90118 36.49988 1.000 14.99645 214 GLY A N 1
ATOM 1313 C CA . GLY A 1 90 ? 5.79931 18.53093 35.29876 1.000 15.36253 214 GLY A CA 1
ATOM 1314 C C . GLY A 1 90 ? 6.63556 18.24919 34.07462 1.000 15.04018 214 GLY A C 1
ATOM 1315 O O . GLY A 1 90 ? 6.37570 18.83626 33.02277 1.000 16.31247 214 GLY A O 1
ATOM 1319 N N . ILE A 1 91 ? 7.62751 17.37639 34.17601 1.000 15.14220 215 ILE A N 1
ATOM 1320 C CA . ILE A 1 91 ? 8.62155 17.17621 33.12527 1.000 15.35646 215 ILE A CA 1
ATOM 1321 C C . ILE A 1 91 ? 8.33524 15.91066 32.34772 1.000 15.16314 215 ILE A C 1
ATOM 1322 O O . ILE A 1 91 ? 8.12661 14.84440 32.93949 1.000 15.91693 215 ILE A O 1
ATOM 1338 N N . ARG A 1 92 ? 8.37287 16.03495 31.02116 1.000 15.48729 216 ARG A N 1
ATOM 1339 C CA . ARG A 1 92 ? 8.46882 14.90384 30.12007 1.000 16.62324 216 ARG A CA 1
ATOM 1340 C C . ARG A 1 92 ? 9.88482 14.86682 29.55525 1.000 15.84761 216 ARG A C 1
ATOM 1341 O O . ARG A 1 92 ? 10.31842 15.84265 28.92415 1.000 16.32235 216 ARG A O 1
ATOM 1362 N N . PRO A 1 93 ? 10.62417 13.78376 29.77451 1.000 15.84500 217 PRO A N 1
ATOM 1363 C CA . PRO A 1 93 ? 11.97702 13.68187 29.19607 1.000 15.87308 217 PRO A CA 1
ATOM 1364 C C . PRO A 1 93 ? 11.93981 13.71619 27.67907 1.000 16.01075 217 PRO A C 1
ATOM 1365 O O . PRO A 1 93 ? 11.04541 13.15146 27.05136 1.000 16.79061 217 PRO A O 1
ATOM 1376 N N . TRP A 1 94 ? 12.93131 14.38034 27.09005 1.000 15.39806 218 TRP A N 1
ATOM 1377 C CA . TRP A 1 94 ? 13.08178 14.36391 25.64864 1.000 16.02409 218 TRP A CA 1
ATOM 1378 C C . TRP A 1 94 ? 13.55649 12.99284 25.19098 1.000 15.84932 218 TRP A C 1
ATOM 1379 O O . TRP A 1 94 ? 14.45844 12.39642 25.78654 1.000 17.27642 218 TRP A O 1
ATOM 1400 N N . ARG A 1 95 ? 12.96799 12.50101 24.11216 1.000 15.92744 219 ARG A N 1
ATOM 1401 C CA . ARG A 1 95 ? 13.35103 11.23338 23.52775 1.000 17.20683 219 ARG A CA 1
ATOM 1402 C C . ARG A 1 95 ? 13.95041 11.46248 22.15650 1.000 17.20810 219 ARG A C 1
ATOM 1403 O O . ARG A 1 95 ? 13.37508 12.19562 21.33751 1.000 17.70683 219 ARG A O 1
ATOM 1424 N N . PRO A 1 96 ? 15.09834 10.85874 21.84212 1.000 17.33790 220 PRO A N 1
ATOM 1425 C CA . PRO A 1 96 ? 15.61178 10.97718 20.49384 1.000 18.13624 220 PRO A CA 1
ATOM 1426 C C . PRO A 1 96 ? 14.59230 10.49734 19.45416 1.000 19.42899 220 PRO A C 1
ATOM 1427 O O . PRO A 1 96 ? 13.73550 9.64803 19.73360 1.000 21.85916 220 PRO A O 1
ATOM 1439 N N . SER B 1 1 ? -3.48693 3.39273 39.86481 1.000 32.21579 125 SER B N 1
ATOM 1440 C CA . SER B 1 1 ? -2.32192 2.92012 39.05885 1.000 29.80460 125 SER B CA 1
ATOM 1441 C C . SER B 1 1 ? -2.63297 1.61600 38.34679 1.000 25.40761 125 SER B C 1
ATOM 1442 O O . SER B 1 1 ? -3.34143 0.76148 38.87905 1.000 25.10107 125 SER B O 1
ATOM 1452 N N . VAL B 1 2 ? -2.08638 1.47012 37.13903 1.000 22.77292 126 VAL B N 1
ATOM 1453 C CA . VAL B 1 2 ? -2.30927 0.26073 36.36019 1.000 22.57472 126 VAL B CA 1
ATOM 1454 C C . VAL B 1 2 ? -1.77193 -0.93171 37.13548 1.000 19.24439 126 VAL B C 1
ATOM 1455 O O . VAL B 1 2 ? -0.63940 -0.91923 37.64104 1.000 18.87415 126 VAL B O 1
ATOM 1468 N N . ARG B 1 3 ? -2.57220 -1.98260 37.22049 1.000 18.25783 127 ARG B N 1
ATOM 1469 C CA . ARG B 1 3 ? -2.12217 -3.14783 37.95690 1.000 19.01416 127 ARG B CA 1
ATOM 1470 C C . ARG B 1 3 ? -0.87223 -3.73414 37.30580 1.000 17.08200 127 ARG B C 1
ATOM 1471 O O . ARG B 1 3 ? -0.76507 -3.76841 36.0679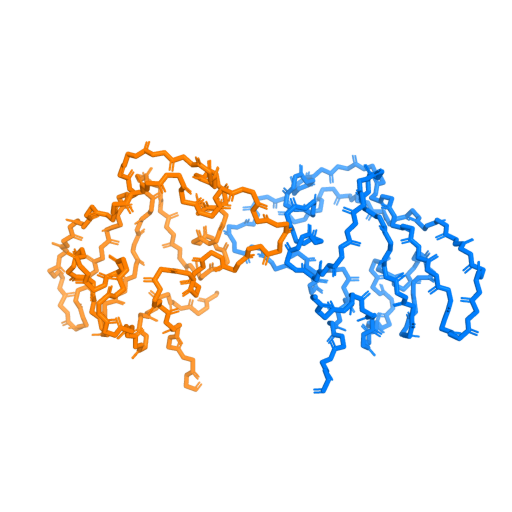3 1.000 17.73930 127 ARG B O 1
ATOM 1492 N N . PRO B 1 4 ? 0.08786 -4.18422 38.10823 1.000 16.35189 128 PRO B N 1
ATOM 1493 C CA . PRO B 1 4 ? 1.39423 -4.53709 37.55499 1.000 15.95740 128 PRO B CA 1
ATOM 1494 C C . PRO B 1 4 ? 1.42459 -5.95817 37.02957 1.000 15.11204 128 PRO B C 1
ATOM 1495 O O . PRO B 1 4 ? 1.77011 -6.89309 37.75265 1.000 17.20721 128 PRO B O 1
ATOM 1506 N N . VAL B 1 5 ? 1.09203 -6.10154 35.75742 1.000 15.14478 129 VAL B N 1
ATOM 1507 C CA . VAL B 1 5 ? 1.04827 -7.38164 35.07174 1.000 14.80807 129 VAL B CA 1
ATOM 1508 C C . VAL B 1 5 ? 2.22974 -7.45952 34.12035 1.000 14.54404 129 VAL B C 1
ATOM 1509 O O . VAL B 1 5 ? 2.55256 -6.49243 33.42221 1.000 15.96228 129 VAL B O 1
ATOM 1522 N N . ILE B 1 6 ? 2.87605 -8.61149 34.09678 1.000 14.23947 130 ILE B N 1
ATOM 1523 C CA . ILE B 1 6 ? 3.98332 -8.84407 33.18121 1.000 14.26850 130 ILE B CA 1
ATOM 1524 C C . ILE B 1 6 ? 3.43160 -9.07651 31.78092 1.000 14.40155 130 ILE B C 1
ATOM 1525 O O . ILE B 1 6 ? 2.62377 -9.97829 31.55885 1.000 14.87560 130 ILE B O 1
ATOM 1541 N N . GLY B 1 7 ? 3.86995 -8.25997 30.83358 1.000 14.92743 131 GLY B N 1
ATOM 1542 C CA . GLY B 1 7 ? 3.49108 -8.45344 29.45004 1.000 15.39965 131 GLY B CA 1
ATOM 1543 C C . GLY B 1 7 ? 4.36613 -9.43077 28.70101 1.000 15.47602 131 GLY B C 1
ATOM 1544 O O . GLY B 1 7 ? 3.87236 -10.22189 27.89118 1.000 16.65589 131 GLY B O 1
ATOM 1548 N N . SER B 1 8 ? 5.67190 -9.36138 28.93293 1.000 15.64344 132 SER B N 1
ATOM 1549 C CA . SER B 1 8 ? 6.59355 -10.31620 28.34441 1.000 16.15804 132 SER B CA 1
ATOM 1550 C C . SER B 1 8 ? 7.81479 -10.44127 29.24125 1.000 15.42939 132 SER B C 1
ATOM 1551 O O . SER B 1 8 ? 8.12194 -9.55407 30.04884 1.000 15.75709 132 SER B O 1
ATOM 1559 N N . VAL B 1 9 ? 8.50642 -11.57110 29.07739 1.000 15.50351 133 VAL B N 1
ATOM 1560 C CA . VAL B 1 9 ? 9.73470 -11.86791 29.79497 1.000 15.95085 133 VAL B CA 1
ATOM 1561 C C . VAL B 1 9 ? 10.78264 -12.26004 28.76715 1.000 16.95096 133 VAL B C 1
ATOM 1562 O O . VAL B 1 9 ? 10.55321 -13.14640 27.94030 1.000 18.59842 133 VAL B O 1
ATOM 1575 N N . ALA B 1 10 ? 11.92597 -11.60709 28.81189 1.000 16.97325 134 ALA B N 1
ATOM 1576 C CA . ALA B 1 10 ? 12.96792 -11.89694 27.84207 1.000 18.74170 134 ALA B CA 1
ATOM 1577 C C . ALA B 1 10 ? 13.54704 -13.28458 28.10763 1.000 19.27897 134 ALA B C 1
ATOM 1578 O O . ALA B 1 10 ? 13.78628 -13.65314 29.26438 1.000 18.18782 134 ALA B O 1
ATOM 1585 N N . PRO B 1 11 ? 13.78955 -14.07953 27.06722 1.000 22.16439 135 PRO B N 1
ATOM 1586 C CA . PRO B 1 11 ? 14.40789 -15.39587 27.28436 1.000 23.37166 135 PRO B CA 1
ATOM 1587 C C . PRO B 1 11 ? 15.73207 -15.27303 28.02185 1.000 23.17877 135 PRO B C 1
ATOM 1588 O O . PRO B 1 11 ? 16.52016 -14.35781 27.77587 1.000 22.98244 135 PRO B O 1
ATOM 1599 N N . GLU B 1 12 ? 15.95762 -16.20735 28.94489 1.000 23.43500 136 GLU B N 1
ATOM 1600 C CA . GLU B 1 12 ? 17.19431 -16.34892 29.70859 1.000 24.48207 136 GLU B CA 1
ATOM 1601 C C . GLU B 1 12 ? 17.43733 -15.20020 30.67540 1.000 21.17704 136 GLU B C 1
ATOM 1602 O O . GLU B 1 12 ? 18.53016 -15.09660 31.24322 1.000 23.16704 136 GLU B O 1
ATOM 1614 N N . SER B 1 13 ? 16.45507 -14.33414 30.88300 1.000 18.04856 137 SER B N 1
ATOM 1615 C CA . SER B 1 13 ? 16.62360 -13.19967 31.76622 1.000 16.49665 137 SER B CA 1
ATOM 1616 C C . SER B 1 13 ? 16.57245 -13.65152 33.22183 1.000 15.60025 137 SER B C 1
ATOM 1617 O O . SER B 1 13 ? 16.20451 -14.77449 33.53981 1.000 16.31782 137 SER B O 1
ATOM 1625 N N . LEU B 1 14 ? 16.90465 -12.73509 34.12330 1.000 15.09855 138 LEU B N 1
ATOM 1626 C CA . LEU B 1 14 ? 16.75707 -13.02168 35.54479 1.000 15.34497 138 LEU B CA 1
ATOM 1627 C C . LEU B 1 14 ? 15.32808 -13.42052 35.88999 1.000 14.82095 138 LEU B C 1
ATOM 1628 O O . LEU B 1 14 ? 15.10432 -14.33358 36.68911 1.000 14.62671 138 LEU B O 1
ATOM 1644 N N . ALA B 1 15 ? 14.34820 -12.72539 35.31336 1.000 14.58877 139 ALA B N 1
ATOM 1645 C CA . ALA B 1 15 ? 12.94879 -13.05473 35.57879 1.000 14.77793 139 ALA B CA 1
ATOM 1646 C C . ALA B 1 15 ? 12.60169 -14.44082 35.04791 1.000 14.77190 139 ALA B C 1
ATOM 1647 O O . ALA B 1 15 ? 11.94235 -15.22190 35.73663 1.000 14.65851 139 ALA B O 1
ATOM 1654 N N . ALA B 1 16 ? 13.03470 -14.76002 33.82638 1.000 15.21801 140 ALA B N 1
ATOM 1655 C CA . ALA B 1 16 ? 12.74327 -16.07463 33.27572 1.000 15.45064 140 ALA B CA 1
ATOM 1656 C C . ALA B 1 16 ? 13.35060 -17.15961 34.14117 1.000 15.28733 140 ALA B C 1
ATOM 1657 O O . ALA B 1 16 ? 12.70119 -18.16964 34.42973 1.000 16.24986 140 ALA B O 1
ATOM 1664 N N . GLN B 1 17 ? 14.59966 -16.96352 34.56798 1.000 14.74447 141 GLN B N 1
ATOM 1665 C CA . GLN B 1 17 ? 15.27189 -17.99242 35.34195 1.000 15.54231 141 GLN B CA 1
ATOM 1666 C C . GLN B 1 17 ? 14.61235 -18.20525 36.68461 1.000 14.45587 141 GLN B C 1
ATOM 1667 O O . GLN B 1 17 ? 14.73177 -19.28170 37.25615 1.000 15.77581 141 GLN B O 1
ATOM 1681 N N . ALA B 1 18 ? 13.90061 -17.21162 37.18221 1.000 14.34376 142 ALA B N 1
ATOM 1682 C CA . ALA B 1 18 ? 13.17169 -17.29268 38.43250 1.000 14.96639 142 ALA B CA 1
ATOM 1683 C C . ALA B 1 18 ? 11.74561 -17.80304 38.27155 1.000 15.20847 142 ALA B C 1
ATOM 1684 O O . ALA B 1 18 ? 11.03027 -17.90653 39.27591 1.000 15.99590 142 ALA B O 1
ATOM 1691 N N . GLY B 1 19 ? 11.31043 -18.10622 37.05729 1.000 14.83879 143 GLY B N 1
ATOM 1692 C CA . GLY B 1 19 ? 9.96995 -18.61006 36.85673 1.000 15.02986 143 GLY B CA 1
ATOM 1693 C C . GLY B 1 19 ? 8.89239 -17.57067 36.71245 1.000 15.18241 143 GLY B C 1
ATOM 1694 O O . GLY B 1 19 ? 7.71147 -17.92419 36.77286 1.000 16.01499 143 GLY B O 1
ATOM 1698 N N . LEU B 1 20 ? 9.25165 -16.31659 36.49672 1.000 14.45770 144 LEU B N 1
ATOM 1699 C CA . LEU B 1 20 ? 8.25387 -15.30125 36.20757 1.000 14.52065 144 LEU B CA 1
ATOM 1700 C C . LEU B 1 20 ? 7.82948 -15.39923 34.75208 1.000 14.77885 144 LEU B C 1
ATOM 1701 O O . LEU B 1 20 ? 8.60968 -15.78267 33.87635 1.000 16.08420 144 LEU B O 1
ATOM 1717 N N . GLU B 1 21 ? 6.56191 -15.06455 34.51127 1.000 15.09595 145 GLU B N 1
ATOM 1718 C CA . GLU B 1 21 ? 5.91080 -15.34418 33.24541 1.000 16.00360 145 GLU B CA 1
ATOM 1719 C C . GLU B 1 21 ? 4.95378 -14.22450 32.87461 1.000 14.67130 145 GLU B C 1
ATOM 1720 O O . GLU B 1 21 ? 4.32220 -13.60331 33.72862 1.000 14.50934 145 GLU B O 1
ATOM 1732 N N . ALA B 1 22 ? 4.79664 -14.03057 31.56930 1.000 15.08762 146 ALA B N 1
ATOM 1733 C CA . ALA B 1 22 ? 3.75149 -13.16066 31.07378 1.000 15.65731 146 ALA B CA 1
ATOM 1734 C C . ALA B 1 22 ? 2.40380 -13.57652 31.64656 1.000 14.92573 146 ALA B C 1
ATOM 1735 O O . ALA B 1 22 ? 2.08228 -14.76056 31.73549 1.000 15.83035 146 ALA B O 1
ATOM 1742 N N . GLY B 1 23 ? 1.61442 -12.57851 32.03313 1.000 14.38402 147 GLY B N 1
ATOM 1743 C CA . GLY B 1 23 ? 0.31823 -12.79549 32.61250 1.000 15.55883 147 GLY B CA 1
ATOM 1744 C C . GLY B 1 23 ? 0.29141 -12.79678 34.12113 1.000 14.88737 147 GLY B C 1
ATOM 1745 O O . GLY B 1 23 ? -0.79518 -12.64493 34.70642 1.000 16.51625 147 GLY B O 1
ATOM 1749 N N . GLN B 1 24 ? 1.44492 -12.94523 34.76741 1.000 14.43222 148 GLN B N 1
ATOM 1750 C CA . GLN B 1 24 ? 1.48650 -12.86801 36.21447 1.000 14.66705 148 GLN B CA 1
ATOM 1751 C C . GLN B 1 24 ? 1.37204 -11.41847 36.67443 1.000 14.26050 148 GLN B C 1
ATOM 1752 O O . GLN B 1 24 ? 1.92976 -10.50644 36.05945 1.000 15.53356 148 GLN B O 1
ATOM 1766 N N . GLU B 1 25 ? 0.62044 -11.21823 37.74805 1.000 14.33779 149 GLU B N 1
ATOM 1767 C CA . GLU B 1 25 ? 0.46801 -9.93079 38.39627 1.000 14.52287 149 GLU B CA 1
ATOM 1768 C C . GLU B 1 25 ? 1.32440 -9.88754 39.65556 1.000 13.71256 149 GLU B C 1
ATOM 1769 O O . GLU B 1 25 ? 1.20633 -10.76513 40.51321 1.000 14.28924 149 GLU B O 1
ATOM 1781 N N . LEU B 1 26 ? 2.18998 -8.88331 39.75704 1.000 13.95389 150 LEU B N 1
ATOM 1782 C CA . LEU B 1 26 ? 2.99006 -8.72839 40.96690 1.000 13.96728 150 LEU B CA 1
ATOM 1783 C C . LEU B 1 26 ? 2.10931 -8.25148 42.11241 1.000 13.58452 150 LEU B C 1
ATOM 1784 O O . LEU B 1 26 ? 1.28274 -7.35582 41.95123 1.000 14.96618 150 LEU B O 1
ATOM 1800 N N . LEU B 1 27 ? 2.30364 -8.86309 43.27530 1.000 13.94232 151 LEU B N 1
ATOM 1801 C CA . LEU B 1 27 ? 1.61585 -8.50071 44.50082 1.000 14.53170 151 LEU B CA 1
ATOM 1802 C C . LEU B 1 27 ? 2.53516 -7.96269 45.58629 1.000 13.47281 151 LEU B C 1
ATOM 1803 O O . LEU B 1 27 ? 2.10303 -7.13422 46.39061 1.000 13.67322 151 LEU B O 1
ATOM 1819 N N . ALA B 1 28 ? 3.78392 -8.41199 45.64053 1.000 13.46190 152 ALA B N 1
ATOM 1820 C CA . ALA B 1 28 ? 4.71640 -7.93367 46.64963 1.000 13.58529 152 ALA B CA 1
ATOM 1821 C C . ALA B 1 28 ? 6.12538 -8.11421 46.12495 1.000 13.36395 152 ALA B C 1
ATOM 1822 O O . ALA B 1 28 ? 6.39861 -9.02441 45.34878 1.000 14.16352 152 ALA B O 1
ATOM 1829 N N . VAL B 1 29 ? 7.01701 -7.23927 46.57131 1.000 13.48005 153 VAL B N 1
ATOM 1830 C CA . VAL B 1 29 ? 8.43314 -7.32811 46.27158 1.000 13.03929 153 VAL B CA 1
ATOM 1831 C C . VAL B 1 29 ? 9.17545 -7.17476 47.58714 1.000 12.97285 153 VAL B C 1
ATOM 1832 O O . VAL B 1 29 ? 8.96781 -6.19521 48.31471 1.000 12.88729 153 VAL B O 1
ATOM 1845 N N . ASP B 1 30 ? 10.02958 -8.13708 47.89112 1.000 13.23368 154 ASP B N 1
ATOM 1846 C CA . ASP B 1 30 ? 10.81041 -8.14540 49.13020 1.000 13.50205 154 ASP B CA 1
ATOM 1847 C C . ASP B 1 30 ? 9.91293 -7.95794 50.35516 1.000 13.29626 154 ASP B C 1
ATOM 1848 O O . ASP B 1 30 ? 10.26314 -7.28413 51.32745 1.000 14.05921 154 ASP B O 1
ATOM 1857 N N . GLY B 1 31 ? 8.75272 -8.59834 50.30256 1.000 13.90046 155 GLY B N 1
ATOM 1858 C CA . GLY B 1 31 ? 7.84439 -8.66872 51.41545 1.000 15.44913 155 GLY B CA 1
ATOM 1859 C C . GLY B 1 31 ? 6.95968 -7.46981 51.60912 1.000 15.89681 155 GLY B C 1
ATOM 1860 O O . GLY B 1 31 ? 6.29668 -7.38606 52.64770 1.000 18.98779 155 GLY B O 1
ATOM 1864 N N . GLU B 1 32 ? 6.98479 -6.50540 50.70552 1.000 14.46202 156 GLU B N 1
ATOM 1865 C CA . GLU B 1 32 ? 6.12685 -5.34787 50.84073 1.000 15.15696 156 GLU B CA 1
ATOM 1866 C C . GLU B 1 32 ? 5.18207 -5.25381 49.65716 1.000 13.71347 156 GLU B C 1
ATOM 1867 O O . GLU B 1 32 ? 5.55772 -5.51745 48.50537 1.000 13.99599 156 GLU B O 1
ATOM 1879 N N . PRO B 1 33 ? 3.93694 -4.91262 49.91356 1.000 14.06102 157 PRO B N 1
ATOM 1880 C CA . PRO B 1 33 ? 2.93483 -4.93793 48.85410 1.000 13.76655 157 PRO B CA 1
ATOM 1881 C C . PRO B 1 33 ? 3.22111 -3.90761 47.79312 1.000 13.37911 157 PRO B C 1
ATOM 1882 O O . PRO B 1 33 ? 3.71721 -2.81293 48.07358 1.000 14.54305 157 PRO B O 1
ATOM 1893 N N . VAL B 1 34 ? 2.90424 -4.27985 46.56040 1.000 13.61923 158 VAL B N 1
ATOM 1894 C CA . VAL B 1 34 ? 2.95987 -3.38416 45.41836 1.000 14.14675 158 VAL B CA 1
ATOM 1895 C C . VAL B 1 34 ? 1.62680 -3.44280 44.69414 1.000 14.58781 158 VAL B C 1
ATOM 1896 O O . VAL B 1 34 ? 0.97171 -4.48223 44.64016 1.000 15.66768 158 VAL B O 1
ATOM 1909 N N . THR B 1 35 ? 1.23521 -2.29896 44.14429 1.000 14.63396 159 THR B N 1
ATOM 1910 C CA . THR B 1 35 ? 0.00066 -2.16989 43.38504 1.000 15.03822 159 THR B CA 1
ATOM 1911 C C . THR B 1 35 ? 0.22454 -1.43891 42.06903 1.000 14.96046 159 THR B C 1
ATOM 1912 O O . THR B 1 35 ? -0.74301 -1.12825 41.37001 1.000 16.48973 159 THR B O 1
ATOM 1923 N N . GLY B 1 36 ? 1.46865 -1.17332 41.69998 1.000 14.72396 160 GLY B N 1
ATOM 1924 C CA . GLY B 1 36 ? 1.77423 -0.54491 40.43486 1.000 14.16324 160 GLY B CA 1
ATOM 1925 C C . GLY B 1 36 ? 3.24878 -0.69100 40.16319 1.000 14.31812 160 GLY B C 1
ATOM 1926 O O . GLY B 1 36 ? 4.04457 -0.96518 41.06725 1.000 13.96631 160 GLY B O 1
ATOM 1930 N N . TRP B 1 37 ? 3.61844 -0.50377 38.89610 1.000 14.91040 161 TRP B N 1
ATOM 1931 C CA . TRP B 1 37 ? 5.02352 -0.61588 38.53185 1.000 14.72893 161 TRP B CA 1
ATOM 1932 C C . TRP B 1 37 ? 5.86896 0.46472 39.18300 1.000 14.17453 161 TRP B C 1
ATOM 1933 O O . TRP B 1 37 ? 7.05171 0.23629 39.43493 1.000 14.12692 161 TRP B O 1
ATOM 1954 N N . ASN B 1 38 ? 5.29766 1.63251 39.48196 1.000 14.00641 162 ASN B N 1
ATOM 1955 C CA . ASN B 1 38 ? 6.08636 2.66418 40.15016 1.000 14.17808 162 ASN B CA 1
ATOM 1956 C C . ASN B 1 38 ? 6.51008 2.21232 41.54658 1.000 13.60175 162 ASN B C 1
ATOM 1957 O O . ASN B 1 38 ? 7.65133 2.43005 41.96053 1.000 13.99953 162 ASN B O 1
ATOM 1968 N N . GLY B 1 39 ? 5.59796 1.57053 42.27260 1.000 13.35255 163 GLY B N 1
ATOM 1969 C CA . GLY B 1 39 ? 5.93385 1.01787 43.57014 1.000 13.41086 163 GLY B CA 1
ATOM 1970 C C . GLY B 1 39 ? 6.88618 -0.15522 43.46547 1.000 13.00029 163 GLY B C 1
ATOM 1971 O O . GLY B 1 39 ? 7.75266 -0.33595 44.31972 1.000 13.41918 163 GLY B O 1
ATOM 1975 N N . VAL B 1 40 ? 6.73178 -0.97700 42.43306 1.000 12.76866 164 VAL B N 1
ATOM 1976 C CA . VAL B 1 40 ? 7.71526 -2.02144 42.17574 1.000 12.84349 164 VAL B CA 1
ATOM 1977 C C . VAL B 1 40 ? 9.09993 -1.40496 42.05561 1.000 12.93809 164 VAL B C 1
ATOM 1978 O O . VAL B 1 40 ? 10.07421 -1.87869 42.66118 1.000 13.11239 164 VAL B O 1
ATOM 1991 N N . ASN B 1 41 ? 9.21825 -0.35676 41.24594 1.000 12.92460 165 ASN B N 1
ATOM 1992 C CA . ASN B 1 41 ? 10.51350 0.25743 41.02560 1.000 13.14708 165 ASN B CA 1
ATOM 1993 C C . ASN B 1 41 ? 11.14959 0.74877 42.32217 1.000 13.52159 165 ASN B C 1
ATOM 1994 O O . ASN B 1 41 ? 12.35320 0.60286 42.51728 1.000 13.89854 165 ASN B O 1
ATOM 2005 N N . LEU B 1 42 ? 10.35930 1.32807 43.22269 1.000 13.16057 166 LEU B N 1
ATOM 2006 C CA . LEU B 1 42 ? 10.92260 1.77788 44.49358 1.000 14.12441 166 LEU B CA 1
ATOM 2007 C C . LEU B 1 42 ? 11.53093 0.61512 45.26527 1.000 13.95969 166 LEU B C 1
ATOM 2008 O O . LEU B 1 42 ? 12.59996 0.75759 45.86506 1.000 14.90258 166 LEU B O 1
ATOM 2024 N N . GLN B 1 43 ? 10.87026 -0.54043 45.27694 1.000 13.35137 167 GLN B N 1
ATOM 2025 C CA . GLN B 1 43 ? 11.44291 -1.69481 45.96538 1.000 13.30355 167 GLN B CA 1
ATOM 2026 C C . GLN B 1 43 ? 12.70687 -2.18097 45.25864 1.000 13.17915 167 GLN B C 1
ATOM 2027 O O . GLN B 1 43 ? 13.68253 -2.56822 45.91197 1.000 14.27193 167 GLN B O 1
ATOM 2041 N N . LEU B 1 44 ? 12.71237 -2.17261 43.92520 1.000 13.02406 168 LEU B N 1
ATOM 2042 C CA . LEU B 1 44 ? 13.89366 -2.62563 43.19322 1.000 13.31879 168 LEU B CA 1
ATOM 2043 C C . LEU B 1 44 ? 15.09949 -1.73696 43.45122 1.000 13.53259 168 LEU B C 1
ATOM 2044 O O . LEU B 1 44 ? 16.21528 -2.23339 43.60282 1.000 13.83752 168 LEU B O 1
ATOM 2060 N N . VAL B 1 45 ? 14.89468 -0.42056 43.50459 1.000 13.55999 169 VAL B N 1
ATOM 2061 C CA . VAL B 1 45 ? 16.01040 0.49729 43.70851 1.000 13.97411 169 VAL B CA 1
ATOM 2062 C C . VAL B 1 45 ? 16.75531 0.18161 44.99635 1.000 14.05056 169 VAL B C 1
ATOM 2063 O O . VAL B 1 45 ? 17.97376 0.34364 45.07837 1.000 14.44189 169 VAL B O 1
ATOM 2076 N N . ARG B 1 46 ? 16.03753 -0.27219 46.02241 1.000 13.63240 170 ARG B N 1
ATOM 2077 C CA . ARG B 1 46 ? 16.65780 -0.55941 47.30849 1.000 13.84471 170 ARG B CA 1
ATOM 2078 C C . ARG B 1 46 ? 17.69188 -1.66370 47.22777 1.000 14.03439 170 ARG B C 1
ATOM 2079 O O . ARG B 1 46 ? 18.51519 -1.77854 48.13881 1.000 14.94561 170 ARG B O 1
ATOM 2100 N N . ARG B 1 47 ? 17.66500 -2.49260 46.18387 1.000 13.17314 171 ARG B N 1
ATOM 2101 C CA . ARG B 1 47 ? 18.56760 -3.62747 46.06614 1.000 13.37452 171 ARG B CA 1
ATOM 2102 C C . ARG B 1 47 ? 19.67424 -3.42474 45.03009 1.000 13.26848 171 ARG B C 1
ATOM 2103 O O . ARG B 1 47 ? 20.43375 -4.36330 44.77067 1.000 13.69978 171 ARG B O 1
ATOM 2124 N N . LEU B 1 48 ? 19.79597 -2.24292 44.44063 1.000 13.40516 172 LEU B N 1
ATOM 2125 C CA . LEU B 1 48 ? 20.80691 -2.03765 43.40930 1.000 13.71316 172 LEU B CA 1
ATOM 2126 C C . LEU B 1 48 ? 22.19270 -2.33489 43.95314 1.000 13.63435 172 LEU B C 1
ATOM 2127 O O . LEU B 1 48 ? 22.56023 -1.88375 45.03762 1.000 14.23562 172 LEU B O 1
ATOM 2143 N N . GLY B 1 49 ? 22.96354 -3.09256 43.17993 1.000 14.06375 173 GLY B N 1
ATOM 2144 C CA . GLY B 1 49 ? 24.32061 -3.44918 43.52640 1.000 14.52471 173 GLY B CA 1
ATOM 2145 C C . GLY B 1 49 ? 24.44645 -4.64583 44.43812 1.000 13.83182 173 GLY B C 1
ATOM 2146 O O . GLY B 1 49 ? 25.56519 -5.10870 44.67827 1.000 15.25467 173 GLY B O 1
ATOM 2150 N N . GLU B 1 50 ? 23.34279 -5.17507 44.93420 1.000 13.62868 174 GLU B N 1
ATOM 2151 C CA . GLU B 1 50 ? 23.36691 -6.19719 45.95972 1.000 13.30571 174 GLU B CA 1
ATOM 2152 C C . GLU B 1 50 ? 23.46398 -7.59593 45.36856 1.000 13.81285 174 GLU B C 1
ATOM 2153 O O . GLU B 1 50 ? 23.27350 -7.82804 44.17572 1.000 14.42798 174 GLU B O 1
ATOM 2165 N N . SER B 1 51 ? 23.73823 -8.53344 46.26097 1.000 14.11403 175 SER B N 1
ATOM 2166 C CA . SER B 1 51 ? 23.70694 -9.94837 45.96257 1.000 14.87406 175 SER B CA 1
A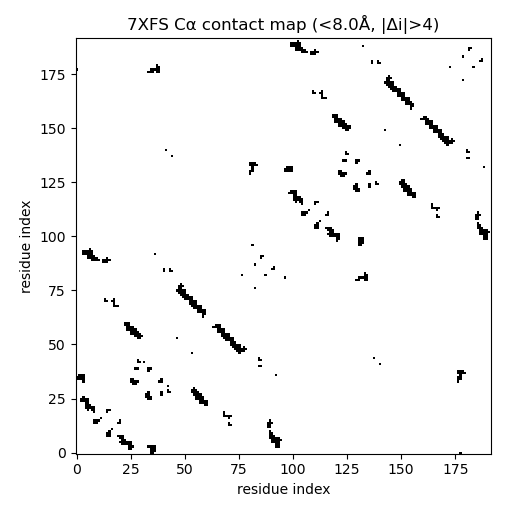TOM 2167 C C . SER B 1 51 ? 22.80928 -10.62219 46.98805 1.000 15.01873 175 SER B C 1
ATOM 2168 O O . SER B 1 51 ? 22.75057 -10.21479 48.15866 1.000 16.73975 175 SER B O 1
ATOM 2176 N N . GLY B 1 52 ? 22.14724 -11.67315 46.53479 1.000 14.77239 176 GLY B N 1
ATOM 2177 C CA . GLY B 1 52 ? 21.18368 -12.39922 47.32152 1.000 15.95567 176 GLY B CA 1
ATOM 2178 C C . GLY B 1 52 ? 19.97614 -12.69104 46.46863 1.000 15.09595 176 GLY B C 1
ATOM 2179 O O . GLY B 1 52 ? 20.10168 -13.02957 45.28974 1.000 15.98850 176 GLY B O 1
ATOM 2183 N N . THR B 1 53 ? 18.80320 -12.57040 47.06808 1.000 16.31035 177 THR B N 1
ATOM 2184 C CA . THR B 1 53 ? 17.55554 -12.84014 46.38247 1.000 17.02121 177 THR B CA 1
ATOM 2185 C C . THR B 1 53 ? 16.60176 -11.66561 46.47654 1.000 15.53326 177 THR B C 1
ATOM 2186 O O . THR B 1 53 ? 16.47901 -11.02187 47.51648 1.000 15.72096 177 THR B O 1
ATOM 2197 N N . LEU B 1 54 ? 15.91283 -11.43447 45.37039 1.000 15.22963 178 LEU B N 1
ATOM 2198 C CA . LEU B 1 54 ? 14.81604 -10.50032 45.26999 1.000 14.45482 178 LEU B CA 1
ATOM 2199 C C . LEU B 1 54 ? 13.54854 -11.34093 45.26716 1.000 14.24243 178 LEU B C 1
ATOM 2200 O O . LEU B 1 54 ? 13.35772 -12.16458 44.37316 1.000 15.51074 178 LEU B O 1
ATOM 2216 N N . GLU B 1 55 ? 12.70962 -11.16677 46.28036 1.000 14.21439 179 GLU B N 1
ATOM 2217 C CA . GLU B 1 55 ? 11.52316 -11.99135 46.44527 1.000 14.92083 179 GLU B CA 1
ATOM 2218 C C . GLU B 1 55 ? 10.36937 -11.32232 45.71987 1.000 15.21342 179 GLU B C 1
ATOM 2219 O O . GLU B 1 55 ? 10.02547 -10.18051 46.01986 1.000 17.90886 179 GLU B O 1
ATOM 2231 N N . VAL B 1 56 ? 9.76389 -12.02898 44.78537 1.000 14.74385 180 VAL B N 1
ATOM 2232 C CA . VAL B 1 56 ? 8.67210 -11.47961 43.99947 1.000 14.56095 180 VAL B CA 1
ATOM 2233 C C . VAL B 1 56 ? 7.47101 -12.40698 44.15686 1.000 14.93490 180 VAL B C 1
ATOM 2234 O O . VAL B 1 56 ? 7.50417 -13.54846 43.69889 1.000 15.32920 180 VAL B O 1
ATOM 2247 N N . ARG B 1 57 ? 6.40769 -11.92046 44.79151 1.000 14.67715 181 ARG B N 1
ATOM 2248 C CA . ARG B 1 57 ? 5.16973 -12.67008 44.94748 1.000 14.96773 181 ARG B CA 1
ATOM 2249 C C . ARG B 1 57 ? 4.20272 -12.24443 43.85935 1.000 14.11248 181 ARG B C 1
ATOM 2250 O O . ARG B 1 57 ? 3.98296 -11.04486 43.65657 1.000 14.21697 181 ARG B O 1
ATOM 2271 N N . VAL B 1 58 ? 3.64898 -13.22985 43.15681 1.000 13.84461 182 VAL B N 1
ATOM 2272 C CA . VAL B 1 58 ? 2.78571 -12.98128 42.01855 1.000 14.35350 182 VAL B CA 1
ATOM 2273 C C . VAL B 1 58 ? 1.54252 -13.85229 42.09832 1.000 14.54704 182 VAL B C 1
ATOM 2274 O O . VAL B 1 58 ? 1.47229 -14.82730 42.84742 1.000 15.59704 182 VAL B O 1
ATOM 2287 N N . GLN B 1 59 ? 0.57084 -13.49404 41.26008 1.000 15.33120 183 GLN B N 1
ATOM 2288 C CA . GLN B 1 59 ? -0.64466 -14.26338 41.07170 1.000 16.37197 183 GLN B CA 1
ATOM 2289 C C . GLN B 1 59 ? -0.81790 -14.53846 39.59029 1.000 16.86890 183 GLN B C 1
ATOM 2290 O O . GLN B 1 59 ? -0.57354 -13.66595 38.74892 1.000 17.77002 183 GLN B O 1
ATOM 2304 N N . GLU B 1 60 ? -1.28346 -15.74234 39.28559 1.000 19.56886 184 GLU B N 1
ATOM 2305 C CA . GLU B 1 60 ? -1.57768 -16.10633 37.90915 1.000 21.12065 184 GLU B CA 1
ATOM 2306 C C . GLU B 1 60 ? -2.79730 -15.35832 37.39062 1.000 21.02384 184 GLU B C 1
ATOM 2307 O O . GLU B 1 60 ? -3.73468 -15.05165 38.13288 1.000 22.18052 184 GLU B O 1
ATOM 2319 N N . LYS B 1 61 ? -2.78780 -15.07422 36.09295 1.000 21.49461 185 LYS B N 1
ATOM 2320 C CA . LYS B 1 61 ? -3.96445 -14.48974 35.46992 1.000 24.01831 185 LYS B CA 1
ATOM 2321 C C . LYS B 1 61 ? -5.19057 -15.35120 35.74438 1.000 27.70039 185 LYS B C 1
ATOM 2322 O O . LYS B 1 61 ? -5.16144 -16.56747 35.54706 1.000 27.82543 185 LYS B O 1
ATOM 2341 N N . GLY B 1 62 ? -6.26513 -14.71007 36.21318 1.000 30.97497 186 GLY B N 1
ATOM 2342 C CA . GLY B 1 62 ? -7.57391 -15.31965 36.32649 1.000 33.80939 186 GLY B CA 1
ATOM 2343 C C . GLY B 1 62 ? -7.75776 -16.28126 37.47602 1.000 36.07843 186 GLY B C 1
ATOM 2344 O O . GLY B 1 62 ? -8.83311 -16.88546 37.58697 1.000 36.65662 186 GLY B O 1
ATOM 2348 N N . SER B 1 63 ? -6.75916 -16.44849 38.33327 1.000 36.52704 187 SER B N 1
ATOM 2349 C CA . SER B 1 63 ? -6.84372 -17.38129 39.44302 1.000 37.87127 187 SER B CA 1
ATOM 2350 C C . SER B 1 63 ? -6.39090 -16.68940 40.71860 1.000 36.53501 187 SER B C 1
ATOM 2351 O O . SER B 1 63 ? -5.87546 -15.56958 40.70056 1.000 34.18911 187 SER B O 1
ATOM 2359 N N . ASN B 1 64 ? -6.62408 -17.36258 41.83866 1.000 37.76432 188 ASN B N 1
ATOM 2360 C CA . ASN B 1 64 ? -6.10540 -16.94108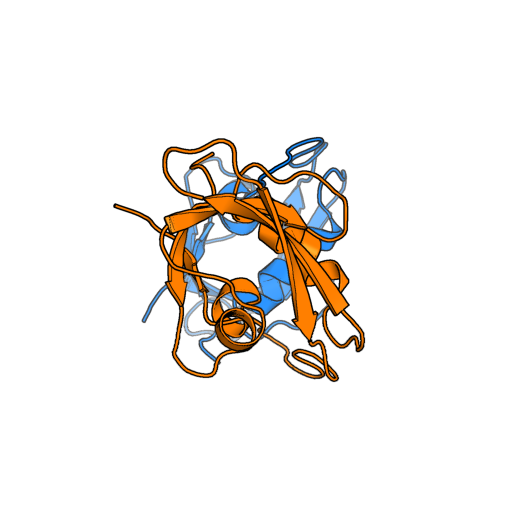 43.13033 1.000 40.56843 188 ASN B CA 1
ATOM 2361 C C . ASN B 1 64 ? -4.79678 -17.63360 43.47579 1.000 37.63225 188 ASN B C 1
ATOM 2362 O O . ASN B 1 64 ? -4.34219 -17.54429 44.62108 1.000 37.91081 188 ASN B O 1
ATOM 2373 N N . VAL B 1 65 ? -4.19099 -18.32757 42.51680 1.000 33.66937 189 VAL B N 1
ATOM 2374 C CA . VAL B 1 65 ? -2.96554 -19.07876 42.76464 1.000 31.91948 189 VAL B CA 1
ATOM 2375 C C . VAL B 1 65 ? -1.81231 -18.08529 42.85650 1.000 28.89531 189 VAL B C 1
ATOM 2376 O O . VAL B 1 65 ? -1.42387 -17.47404 41.85733 1.000 28.11936 189 VAL B O 1
ATOM 2389 N N . ASP B 1 66 ? -1.25958 -17.93141 44.05561 1.000 27.71023 190 ASP B N 1
ATOM 2390 C CA . ASP B 1 66 ? -0.08650 -17.10146 44.28035 1.000 26.37779 190 ASP B CA 1
ATOM 2391 C C . ASP B 1 66 ? 1.17360 -17.95165 44.38650 1.000 24.03001 190 ASP B C 1
ATOM 2392 O O . ASP B 1 66 ? 1.13944 -19.09370 44.85171 1.000 25.20796 190 ASP B O 1
ATOM 2401 N N . SER B 1 67 ? 2.29236 -17.37181 43.95453 1.000 21.22964 191 SER B N 1
ATOM 2402 C CA . SER B 1 67 ? 3.58303 -18.03162 44.03166 1.000 19.73945 191 SER B CA 1
ATOM 2403 C C . SER B 1 67 ? 4.63962 -16.98048 44.33271 1.000 17.87654 191 SER B C 1
ATOM 2404 O O . SER B 1 67 ? 4.51906 -15.82118 43.92710 1.000 17.08718 191 SER B O 1
ATOM 2412 N N . THR B 1 68 ? 5.68524 -17.40949 45.03077 1.000 18.45171 192 THR B N 1
ATOM 2413 C CA . THR B 1 68 ? 6.79659 -16.54408 45.38251 1.000 18.54653 192 THR B CA 1
ATOM 2414 C C . THR B 1 68 ? 8.03672 -17.00597 44.64312 1.000 17.91126 192 THR B C 1
ATOM 2415 O O . THR B 1 68 ? 8.40888 -18.18010 44.71208 1.000 19.70282 192 THR B O 1
ATOM 2426 N N . HIS B 1 69 ? 8.66737 -16.07603 43.95000 1.000 16.47023 193 HIS B N 1
ATOM 2427 C CA . HIS B 1 69 ? 9.80322 -16.36279 43.09586 1.000 16.31562 193 HIS B CA 1
ATOM 2428 C C . HIS B 1 69 ? 11.01598 -15.66124 43.65602 1.000 17.33061 193 HIS B C 1
ATOM 2429 O O . HIS B 1 69 ? 10.91223 -14.56672 44.20477 1.000 18.93244 193 HIS B O 1
ATOM 2443 N N . GLN B 1 70 ? 12.15700 -16.30961 43.55072 1.000 16.42899 194 GLN B N 1
ATOM 2444 C CA . GLN B 1 70 ? 13.40310 -15.76201 44.07624 1.000 17.33468 194 GLN B CA 1
ATOM 2445 C C . GLN B 1 70 ? 14.27789 -15.41563 42.87867 1.000 16.98290 194 GLN B C 1
ATOM 2446 O O . GLN B 1 70 ? 14.84790 -16.29639 42.23168 1.000 19.70964 194 GLN B O 1
ATOM 2460 N N . VAL B 1 71 ? 14.34818 -14.13249 42.56754 1.000 15.28373 195 VAL B N 1
ATOM 2461 C CA . VAL B 1 71 ? 15.19619 -13.63682 41.49531 1.000 15.45925 195 VAL B CA 1
ATOM 2462 C C . VAL B 1 71 ? 16.61617 -13.49784 42.02658 1.000 15.36147 195 VAL B C 1
ATOM 2463 O O . VAL B 1 71 ? 16.84308 -12.94724 43.10935 1.000 16.41885 195 VAL B O 1
ATOM 2476 N N . ARG B 1 72 ? 17.57840 -14.00763 41.26647 1.000 15.51408 196 ARG B N 1
ATOM 2477 C CA . ARG B 1 72 ? 18.96422 -14.05192 41.71662 1.000 16.80799 196 ARG B CA 1
ATOM 2478 C C . ARG B 1 72 ? 19.65111 -12.71053 41.47495 1.000 16.71606 196 ARG B C 1
ATOM 2479 O O . ARG B 1 72 ? 19.70512 -12.21327 40.34343 1.000 20.33937 196 ARG B O 1
ATOM 2500 N N . LEU B 1 73 ? 20.17684 -12.12362 42.54768 1.000 15.40412 197 LEU B N 1
ATOM 2501 C CA . LEU B 1 73 ? 20.94509 -10.89514 42.46657 1.000 15.21946 197 LEU B CA 1
ATOM 2502 C C . LEU B 1 73 ? 22.41460 -11.24290 42.63342 1.000 15.41305 197 LEU B C 1
ATOM 2503 O O . LEU B 1 73 ? 22.81760 -11.83529 43.64575 1.000 15.95393 197 LEU B O 1
ATOM 2519 N N . ASP B 1 74 ? 23.21351 -10.87390 41.63873 1.000 16.15110 198 ASP B N 1
ATOM 2520 C CA . ASP B 1 74 ? 24.65597 -11.08480 41.64475 1.000 16.90238 198 ASP B CA 1
ATOM 2521 C C . ASP B 1 74 ? 25.30283 -9.75504 41.28981 1.000 16.61615 198 ASP B C 1
ATOM 2522 O O . ASP B 1 74 ? 25.53823 -9.45787 40.11246 1.000 18.38497 198 ASP B O 1
ATOM 2531 N N . GLY B 1 75 ? 25.55933 -8.93477 42.30380 1.000 16.63752 199 GLY B N 1
ATOM 2532 C CA . GLY B 1 75 ? 26.04366 -7.59504 42.04692 1.000 17.40721 199 GLY B CA 1
ATOM 2533 C C . GLY B 1 75 ? 25.13961 -6.89885 41.05052 1.000 17.19055 199 GLY B C 1
ATOM 2534 O O . GLY B 1 75 ? 25.61127 -6.30120 40.08440 1.000 17.69678 199 GLY B O 1
ATOM 2538 N N . TRP B 1 76 ? 23.82897 -6.96064 41.28474 1.000 16.89982 200 TRP B N 1
ATOM 2539 C CA . TRP B 1 76 ? 22.83897 -6.60334 40.27081 1.000 15.68037 200 TRP B CA 1
ATOM 2540 C C . TRP B 1 76 ? 22.91319 -5.11543 39.93043 1.000 15.50773 200 TRP B C 1
ATOM 2541 O O . TRP B 1 76 ? 22.63825 -4.25277 40.76927 1.000 16.23629 200 TRP B O 1
ATOM 2562 N N . LEU B 1 77 ? 23.26117 -4.81823 38.67909 1.000 15.46299 201 LEU B N 1
ATOM 2563 C CA . LEU B 1 77 ? 23.38796 -3.45010 38.17308 1.000 16.55999 201 LEU B CA 1
ATOM 2564 C C . LEU B 1 77 ? 24.46816 -2.66076 38.91150 1.000 16.23404 201 LEU B C 1
ATOM 2565 O O . LEU B 1 77 ? 24.48854 -1.43298 38.88411 1.000 16.55128 201 LEU B O 1
ATOM 2581 N N . LYS B 1 78 ? 25.39690 -3.36648 39.54035 1.000 16.23491 202 LYS B N 1
ATOM 2582 C CA . LYS B 1 78 ? 26.53774 -2.73746 40.18999 1.000 17.71547 202 LYS B CA 1
ATOM 2583 C C . LYS B 1 78 ? 27.27576 -1.81409 39.22781 1.000 17.25946 202 LYS B C 1
ATOM 2584 O O . LYS B 1 78 ? 27.62861 -2.21018 38.11390 1.000 17.93836 202 LYS B O 1
ATOM 2603 N N . GLY B 1 79 ? 27.50370 -0.58034 39.66806 1.000 17.58212 203 GLY B N 1
ATOM 2604 C CA . GLY B 1 79 ? 28.27476 0.36863 38.90784 1.000 19.28802 203 GLY B CA 1
ATOM 2605 C C . GLY B 1 79 ? 27.52104 1.05364 37.79783 1.000 20.31161 203 GLY B C 1
ATOM 2606 O O . GLY B 1 79 ? 28.11694 1.86247 37.07897 1.000 23.32343 203 GLY B O 1
ATOM 2610 N N . GLU B 1 80 ? 26.24467 0.75636 37.60987 1.000 18.33744 204 GLU B N 1
ATOM 2611 C CA . GLU B 1 80 ? 25.49948 1.38212 36.53013 1.000 18.40436 204 GLU B CA 1
ATOM 2612 C C . GLU B 1 80 ? 24.94148 2.72001 36.99218 1.000 18.68163 204 GLU B C 1
ATOM 2613 O O . GLU B 1 80 ? 24.23111 2.78587 37.99922 1.000 20.23350 204 GLU B O 1
ATOM 2625 N N . ASP B 1 81 ? 25.22663 3.78227 36.22855 1.000 17.62007 205 ASP B N 1
ATOM 2626 C CA . ASP B 1 81 ? 24.78354 5.11552 36.61100 1.000 18.43487 205 ASP B CA 1
ATOM 2627 C C . ASP B 1 81 ? 23.33537 5.36595 36.21366 1.000 16.36985 205 ASP B C 1
ATOM 2628 O O . ASP B 1 81 ? 22.66153 6.19800 36.83028 1.000 16.89718 205 ASP B O 1
ATOM 2637 N N . ASN B 1 82 ? 22.84774 4.66708 35.19231 1.000 15.46122 206 ASN B N 1
ATOM 2638 C CA . ASN B 1 82 ? 21.52180 4.90955 34.63506 1.000 15.54934 206 ASN B CA 1
ATOM 2639 C C . ASN B 1 82 ? 20.74916 3.60868 34.53233 1.000 15.22748 206 ASN B C 1
ATOM 2640 O O . ASN B 1 82 ? 20.28943 3.22092 33.45568 1.000 16.74030 206 ASN B O 1
ATOM 2651 N N . PRO B 1 83 ? 20.56259 2.90891 35.65060 1.000 15.98817 207 PRO B N 1
ATOM 2652 C CA . PRO B 1 83 ? 19.90086 1.60209 35.60122 1.000 17.11180 207 PRO B CA 1
ATOM 2653 C C . PRO B 1 83 ? 18.42091 1.72986 35.28068 1.000 16.82219 207 PRO B C 1
ATOM 2654 O O . PRO B 1 83 ? 17.76726 2.69389 35.66480 1.000 16.01438 207 PRO B O 1
ATOM 2665 N N . ASP B 1 84 ? 17.89069 0.72236 34.58556 1.000 16.66196 208 ASP B N 1
ATOM 2666 C CA . ASP B 1 84 ? 16.45809 0.57641 34.32389 1.000 16.74963 208 ASP B CA 1
ATOM 2667 C C . ASP B 1 84 ? 16.07493 -0.71495 35.04963 1.000 14.47411 208 ASP B C 1
ATOM 2668 O O . ASP B 1 84 ? 16.17453 -1.79858 34.47038 1.000 15.32194 208 ASP B O 1
ATOM 2677 N N . PRO B 1 85 ? 15.67641 -0.63119 36.31361 1.000 14.21830 209 PRO B N 1
ATOM 2678 C CA . PRO B 1 85 ? 15.55932 -1.87476 37.09810 1.000 14.47846 209 PRO B CA 1
ATOM 2679 C C . PRO B 1 85 ? 14.58878 -2.89434 36.53309 1.000 14.21199 209 PRO B C 1
ATOM 2680 O O . PRO B 1 85 ? 14.93538 -4.06979 36.45319 1.000 14.67914 209 PRO B O 1
ATOM 2691 N N . ILE B 1 86 ? 13.37773 -2.50064 36.15237 1.000 14.24287 210 ILE B N 1
ATOM 2692 C CA . ILE B 1 86 ? 12.40502 -3.48439 35.68003 1.000 14.40597 210 ILE B CA 1
ATOM 2693 C C . ILE B 1 86 ? 12.90441 -4.13121 34.39265 1.000 14.54472 210 ILE B C 1
ATOM 2694 O O . ILE B 1 86 ? 12.87745 -5.35466 34.23186 1.000 14.89608 210 ILE B O 1
ATOM 2710 N N . ALA B 1 87 ? 13.37448 -3.31358 33.44890 1.000 14.80399 211 ALA B N 1
ATOM 2711 C CA . ALA B 1 87 ? 13.83915 -3.86008 32.17908 1.000 15.34885 211 ALA B CA 1
ATOM 2712 C C . ALA B 1 87 ? 15.03213 -4.78108 32.38658 1.000 15.02980 211 ALA B C 1
ATOM 2713 O O . ALA B 1 87 ? 15.18401 -5.77552 31.67042 1.000 15.55335 211 ALA B O 1
ATOM 2720 N N . SER B 1 88 ? 15.88704 -4.47344 33.36485 1.000 14.64968 212 SER B N 1
ATOM 2721 C CA . SER B 1 88 ? 17.08531 -5.26817 33.58543 1.000 15.27173 212 SER B CA 1
ATOM 2722 C C . SER B 1 88 ? 16.75150 -6.67023 34.04879 1.000 15.36607 212 SER B C 1
ATOM 2723 O O . SER B 1 88 ? 17.58020 -7.57036 33.89784 1.000 16.71086 212 SER B O 1
ATOM 2731 N N . LEU B 1 89 ? 15.57410 -6.86639 34.62191 1.000 15.03915 213 LEU B N 1
ATOM 2732 C CA . LEU B 1 89 ? 15.13437 -8.19561 35.01067 1.000 15.85657 213 LEU B CA 1
ATOM 2733 C C . LEU B 1 89 ? 14.61055 -8.98598 33.83124 1.000 15.28667 213 LEU B C 1
ATOM 2734 O O . LEU B 1 89 ? 14.36445 -10.18821 33.96933 1.000 16.18839 213 LEU B O 1
ATOM 2750 N N . GLY B 1 90 ? 14.41868 -8.33072 32.69380 1.000 15.40621 214 GLY B N 1
ATOM 2751 C CA . GLY B 1 90 ? 13.82784 -8.97456 31.54817 1.000 15.91840 214 GLY B CA 1
ATOM 2752 C C . GLY B 1 90 ? 12.33592 -8.77669 31.42567 1.000 16.14130 214 GLY B C 1
ATOM 2753 O O . GLY B 1 90 ? 11.71253 -9.39919 30.55429 1.000 17.20407 214 GLY B O 1
ATOM 2757 N N . ILE B 1 91 ? 11.74487 -7.91443 32.25222 1.000 16.21270 215 ILE B N 1
ATOM 2758 C CA . ILE B 1 91 ? 10.30440 -7.74040 32.30977 1.000 15.85053 215 ILE B CA 1
ATOM 2759 C C . ILE B 1 91 ? 9.89441 -6.53913 31.48702 1.000 15.66173 215 ILE B C 1
ATOM 2760 O O . ILE B 1 91 ? 10.46063 -5.45454 31.63180 1.000 16.25648 215 ILE B O 1
ATOM 2776 N N . ARG B 1 92 ? 8.86715 -6.73016 30.66301 1.000 16.86786 216 ARG B N 1
ATOM 2777 C CA . ARG B 1 92 ? 8.19038 -5.64180 29.98184 1.000 17.89159 216 ARG B CA 1
ATOM 2778 C C . ARG B 1 92 ? 6.78292 -5.55308 30.56028 1.000 16.31837 216 ARG B C 1
ATOM 2779 O O . ARG B 1 92 ? 5.99243 -6.49875 30.40934 1.000 15.81488 216 ARG B O 1
ATOM 2800 N N . PRO B 1 93 ? 6.44040 -4.46791 31.25218 1.000 16.64189 217 PRO B N 1
ATOM 2801 C CA . PRO B 1 93 ? 5.07444 -4.31248 31.76788 1.000 16.77633 217 PRO B CA 1
ATOM 2802 C C . PRO B 1 93 ? 4.03516 -4.41215 30.66132 1.000 16.57383 217 PRO B C 1
ATOM 2803 O O . PRO B 1 93 ? 4.24150 -3.93393 29.54302 1.000 17.87341 217 PRO B O 1
ATOM 2814 N N . TRP B 1 94 ? 2.89277 -5.00694 31.00618 1.000 16.73997 218 TRP B N 1
ATOM 2815 C CA . TRP B 1 94 ? 1.72865 -5.05682 30.12311 1.000 18.64639 218 TRP B CA 1
ATOM 2816 C C . TRP B 1 94 ? 1.06497 -3.69418 30.12830 1.000 21.22427 218 TRP B C 1
ATOM 2817 O O . TRP B 1 94 ? 0.61421 -3.21030 31.17270 1.000 22.34086 218 TRP B O 1
ATOM 2838 N N . ARG B 1 95 ? 1.02827 -3.06901 28.96763 1.000 26.58251 219 ARG B N 1
ATOM 2839 C CA . ARG B 1 95 ? 0.45824 -1.73201 28.81545 1.000 33.70772 219 ARG B CA 1
ATOM 2840 C C . ARG B 1 95 ? -0.31090 -1.69317 27.50730 1.000 37.84804 219 ARG B C 1
ATOM 2841 O O . ARG B 1 95 ? 0.17281 -1.17621 26.49226 1.000 39.29035 219 ARG B O 1
ATOM 2862 N N . PRO B 1 96 ? -1.53995 -2.23380 27.49632 1.000 39.29881 220 PRO B N 1
ATOM 2863 C CA . PRO B 1 96 ? -2.38116 -2.25623 26.29554 1.000 42.58323 220 PRO B CA 1
ATOM 2864 C C . PRO B 1 96 ? -2.94417 -0.87433 25.99294 1.000 45.97139 220 PRO B C 1
ATOM 2865 O O . PRO B 1 96 ? -3.23049 -0.11564 26.92191 1.000 46.93759 220 PRO B O 1
#

Organism: Pseudomonas aeruginosa (strain ATCC 15692 / DSM 22644 / CIP 104116 / JCM 14847 / LMG 12228 / 1C / PRS 101 / PAO1) (NCBI:txid208964)